Protein AF-A0A3D4X1G6-F1 (afdb_monomer_lite)

Sequence (240 aa):
YRLTTSNSSVLDVAVEAGYGSHEAFTRAFAKAHGVNPSEWRRRARPFFIDAPSGVHFHPPAGLRLPARGKVIGMDVLVKMVDHHIWLVGEMISAAGRLDDASLDRVIEISVEGFDDEPSIRHLLDRMVWQLEMWLAAVDDDPFEVPESARDVALSVLRERHADAGSRFLSLVTRLNEQGRFDETFVSTMCDPPEVFTFGGMVSHVLTFAAHRRALVICAFHAAGFTELGYGDPMHFVARA

Radius of gyration: 25.66 Å; chains: 1; bounding box: 73×33×57 Å

pLDDT: mean 87.86, std 10.53, range [45.72, 98.38]

Foldseek 3Di:
DCLQPHPDDCQVVCVVVPHPGSVVSQVVQCVFPVHGSVVCNVPPDDPDGDDPQCWDDDPDGDIDGDDPDDDDPLLLLLLLLVLLLVLLLVLLVLVVPDDPCLQQQFQPPDPPPDDPRDGNVQLSCVLLVLLVLVVCQVVVHDDDDPDRPDPDDSVNSNVSSVVSSVVSSVVSVVCSVVVQQQDWGWGVVDVVIDIDGNVRSSVVSSVSSLVSSQSSQVSCVVVVHCPCPRSDCPVSSVDD

Structure (mmCIF, N/CA/C/O backbone):
data_AF-A0A3D4X1G6-F1
#
_entry.id   AF-A0A3D4X1G6-F1
#
loop_
_atom_site.group_PDB
_atom_site.id
_atom_site.type_symbol
_atom_site.label_atom_id
_atom_site.label_alt_id
_atom_site.label_comp_id
_atom_site.label_asym_id
_atom_site.label_entity_id
_atom_site.label_seq_id
_atom_site.pdbx_PDB_ins_code
_atom_site.Cartn_x
_atom_site.Cartn_y
_atom_site.Cartn_z
_atom_site.occupancy
_atom_site.B_iso_or_equiv
_atom_site.auth_seq_id
_atom_site.auth_comp_id
_atom_site.auth_asym_id
_atom_site.auth_atom_id
_atom_site.pdbx_PDB_model_num
ATOM 1 N N . TYR A 1 1 ? -28.901 8.050 16.785 1.00 83.69 1 TYR A N 1
ATOM 2 C CA . TYR A 1 1 ? -28.811 8.797 15.513 1.00 83.69 1 TYR A CA 1
ATOM 3 C C . TYR A 1 1 ? -29.778 9.974 15.441 1.00 83.69 1 TYR A C 1
ATOM 5 O O . TYR A 1 1 ? -29.309 11.085 15.609 1.00 83.69 1 TYR A O 1
ATOM 13 N N . ARG A 1 2 ? -31.105 9.788 15.300 1.00 88.19 2 ARG A N 1
ATOM 14 C CA . ARG A 1 2 ? -32.065 10.920 15.219 1.00 88.19 2 ARG A CA 1
ATOM 15 C C . ARG A 1 2 ? -31.932 11.918 16.379 1.00 88.19 2 ARG A C 1
ATOM 17 O O . ARG A 1 2 ? -31.947 13.119 16.148 1.00 88.19 2 ARG A O 1
ATOM 24 N N . LEU A 1 3 ? -31.700 11.433 17.606 1.00 89.38 3 LEU A N 1
ATOM 25 C CA . LEU A 1 3 ? -31.456 12.286 18.780 1.00 89.38 3 LEU A CA 1
ATOM 26 C C . LEU A 1 3 ? -30.238 13.220 18.658 1.00 89.38 3 LEU A C 1
ATOM 28 O O . LEU A 1 3 ? -30.223 14.217 19.366 1.00 89.38 3 LEU A O 1
ATOM 32 N N . THR A 1 4 ? -29.232 12.893 17.840 1.00 86.31 4 THR A N 1
ATOM 33 C CA . THR A 1 4 ? -27.986 13.670 17.668 1.00 86.31 4 THR A CA 1
ATOM 34 C C . THR A 1 4 ? -27.919 14.421 16.345 1.00 86.31 4 THR A C 1
ATOM 36 O O . THR A 1 4 ? -27.160 15.373 16.238 1.00 86.31 4 THR A O 1
ATOM 39 N N . THR A 1 5 ? -28.668 13.991 15.329 1.00 86.75 5 THR A N 1
ATOM 40 C CA . THR A 1 5 ? -28.609 14.567 13.975 1.00 86.75 5 THR A CA 1
ATOM 41 C C . THR A 1 5 ? -29.833 15.399 13.609 1.00 86.75 5 THR A C 1
ATOM 43 O O . THR A 1 5 ? -29.924 15.892 12.490 1.00 86.75 5 THR A O 1
ATOM 46 N N . SER A 1 6 ? -30.792 15.544 14.524 1.00 88.00 6 SER A N 1
ATOM 47 C CA . SER A 1 6 ? -31.992 16.352 14.319 1.00 88.00 6 SER A CA 1
ATOM 48 C C . SER A 1 6 ? -32.339 17.152 15.569 1.00 88.00 6 SER A C 1
ATOM 50 O O . SER A 1 6 ? -31.959 16.790 16.685 1.00 88.00 6 SER A O 1
ATOM 52 N N . ASN A 1 7 ? -33.126 18.208 15.371 1.00 88.88 7 ASN A N 1
ATOM 53 C CA . ASN A 1 7 ? -33.693 19.014 16.451 1.00 88.88 7 ASN A CA 1
ATOM 54 C C . ASN A 1 7 ? -35.051 18.484 16.942 1.00 88.88 7 ASN A C 1
ATOM 56 O O . ASN A 1 7 ? -35.685 19.134 17.770 1.00 88.88 7 ASN A O 1
ATOM 60 N N . SER A 1 8 ? -35.500 17.315 16.463 1.00 92.88 8 SER A N 1
ATOM 61 C CA . SER A 1 8 ? -36.770 16.710 16.876 1.00 92.88 8 SER A CA 1
ATOM 62 C C . SER A 1 8 ? -36.826 16.532 18.391 1.00 92.88 8 SER A C 1
ATOM 64 O O . SER A 1 8 ? -35.810 16.240 19.044 1.00 92.88 8 SER A O 1
ATOM 66 N N . SER A 1 9 ? -38.008 16.697 18.983 1.00 92.81 9 SER A N 1
ATOM 67 C CA . SER A 1 9 ? -38.165 16.457 20.415 1.00 92.81 9 SER A CA 1
ATOM 68 C C . SER A 1 9 ? -37.910 14.976 20.732 1.00 92.81 9 SER A C 1
ATOM 70 O O . SER A 1 9 ? -37.979 14.105 19.863 1.00 92.81 9 SER A O 1
ATOM 72 N N . VAL A 1 10 ? -37.573 14.656 21.985 1.00 91.94 10 VAL A N 1
ATOM 73 C CA . VAL A 1 10 ? -37.394 13.248 22.392 1.00 91.94 10 VAL A CA 1
ATOM 74 C C . VAL A 1 10 ? -38.700 12.462 22.227 1.00 91.94 10 VAL A C 1
ATOM 76 O O . VAL A 1 10 ? -38.657 11.273 21.928 1.00 91.94 10 VAL A O 1
ATOM 79 N N . LEU A 1 11 ? -39.849 13.123 22.396 1.00 93.12 11 LEU A N 1
ATOM 80 C CA . LEU A 1 11 ? -41.164 12.529 22.174 1.00 93.12 11 LEU A CA 1
ATOM 81 C C . LEU A 1 11 ? -41.361 12.140 20.704 1.00 93.12 11 LEU A C 1
ATOM 83 O O . LEU A 1 11 ? -41.710 10.995 20.441 1.00 93.12 11 LEU A O 1
ATOM 87 N N . ASP A 1 12 ? -41.075 13.042 19.764 1.00 93.88 12 ASP A N 1
ATOM 88 C CA . ASP A 1 12 ? -41.247 12.758 18.331 1.00 93.88 12 ASP A CA 1
ATOM 89 C C . ASP A 1 12 ? -40.362 11.587 17.898 1.00 93.88 12 ASP A C 1
ATOM 91 O O . ASP A 1 12 ? -40.814 10.667 17.222 1.00 93.88 12 ASP A O 1
ATOM 95 N N . VAL A 1 13 ? -39.111 11.566 18.370 1.00 93.00 13 VAL A N 1
ATOM 96 C CA . VAL A 1 13 ? -38.181 10.462 18.094 1.00 93.00 13 VAL A CA 1
ATOM 97 C C . VAL A 1 13 ? -38.672 9.141 18.695 1.00 93.00 13 VAL A C 1
ATOM 99 O O . VAL A 1 13 ? -38.490 8.094 18.079 1.00 93.00 13 VAL A O 1
ATOM 102 N N . ALA A 1 14 ? -39.291 9.167 19.878 1.00 93.62 14 ALA A N 1
ATOM 103 C CA . ALA A 1 14 ? -39.870 7.975 20.493 1.00 93.62 14 ALA A CA 1
ATOM 104 C C . ALA A 1 14 ? -41.023 7.407 19.649 1.00 93.62 14 ALA A C 1
ATOM 106 O O . ALA A 1 14 ? -41.068 6.199 19.412 1.00 93.62 14 ALA A O 1
ATOM 107 N N . VAL A 1 15 ? -41.914 8.278 19.167 1.00 92.81 15 VAL A N 1
ATOM 108 C CA . VAL A 1 15 ? -43.057 7.898 18.323 1.00 92.81 15 VAL A CA 1
ATOM 109 C C . VAL A 1 15 ? -42.583 7.353 16.976 1.00 92.81 15 VAL A C 1
ATOM 111 O O . VAL A 1 15 ? -43.006 6.272 16.578 1.00 92.81 15 VAL A O 1
ATOM 114 N N . GLU A 1 16 ? -41.649 8.038 16.308 1.00 90.56 16 GLU A N 1
ATOM 115 C CA . GLU A 1 16 ? -41.038 7.567 15.054 1.00 90.56 16 GLU A CA 1
ATOM 116 C C . GLU A 1 16 ? -40.351 6.200 15.214 1.00 90.56 16 GLU A C 1
ATOM 118 O O . GLU A 1 16 ? -40.350 5.391 14.289 1.00 90.56 16 GLU A O 1
ATOM 123 N N . ALA A 1 17 ? -39.779 5.924 16.390 1.00 88.56 17 ALA A N 1
ATOM 124 C CA . ALA A 1 17 ? -39.148 4.646 16.715 1.00 88.56 17 ALA A CA 1
ATOM 125 C C . ALA A 1 17 ? -40.146 3.542 17.128 1.00 88.56 17 ALA A C 1
ATOM 127 O O . ALA A 1 17 ? -39.716 2.451 17.503 1.00 88.56 17 ALA A O 1
ATOM 128 N N . GLY A 1 18 ? -41.456 3.809 17.083 1.00 92.69 18 GLY A N 1
ATOM 129 C CA . GLY A 1 18 ? -42.512 2.833 17.367 1.00 92.69 18 GLY A CA 1
ATOM 130 C C . GLY A 1 18 ? -42.842 2.639 18.850 1.00 92.69 18 GLY A C 1
ATOM 131 O O . GLY A 1 18 ? -43.497 1.660 19.203 1.00 92.69 18 GLY A O 1
ATOM 132 N N . TYR A 1 19 ? -42.408 3.537 19.740 1.00 92.75 19 TYR A N 1
ATOM 133 C CA . TYR A 1 19 ? -42.757 3.456 21.160 1.00 92.75 19 TYR A CA 1
ATOM 134 C C . TYR A 1 19 ? -44.133 4.070 21.434 1.00 92.75 19 TYR A C 1
ATOM 136 O O . TYR A 1 19 ? -44.415 5.201 21.048 1.00 92.75 19 TYR A O 1
ATOM 144 N N . GLY A 1 20 ? -44.966 3.351 22.193 1.00 88.38 20 GLY A N 1
ATOM 145 C CA . GLY A 1 20 ? -46.310 3.804 22.577 1.00 88.38 20 GLY A CA 1
ATOM 146 C C . GLY A 1 20 ? -46.352 4.904 23.647 1.00 88.38 20 GLY A C 1
ATOM 147 O O . GLY A 1 20 ? -47.419 5.445 23.918 1.00 88.38 20 GLY A O 1
ATOM 148 N N . SER A 1 21 ? -45.224 5.240 24.283 1.00 90.69 21 SER A N 1
ATOM 149 C CA . SER A 1 21 ? -45.139 6.380 25.201 1.00 90.69 21 SER A CA 1
ATOM 150 C C . SER A 1 21 ? -43.711 6.898 25.363 1.00 90.69 21 SER A C 1
ATOM 152 O O . SER A 1 21 ? -42.730 6.162 25.211 1.00 90.69 21 SER A O 1
ATOM 154 N N . HIS A 1 22 ? -43.598 8.173 25.744 1.00 91.44 22 HIS A N 1
ATOM 155 C CA . HIS A 1 22 ? -42.320 8.811 26.061 1.00 91.44 22 HIS A CA 1
ATOM 156 C C . HIS A 1 22 ? -41.585 8.109 27.207 1.00 91.44 22 HIS A C 1
ATOM 158 O O . HIS A 1 22 ? -40.376 7.898 27.146 1.00 91.44 22 HIS A O 1
ATOM 164 N N . GLU A 1 23 ? -42.311 7.720 28.254 1.00 93.00 23 GLU A N 1
ATOM 165 C CA . GLU A 1 23 ? -41.718 7.046 29.405 1.00 93.00 23 GLU A CA 1
ATOM 166 C C . GLU A 1 23 ? -41.180 5.658 29.049 1.00 93.00 23 GLU A C 1
ATOM 168 O O . GLU A 1 23 ? -40.114 5.276 29.530 1.00 93.00 23 GLU A O 1
ATOM 173 N N . ALA A 1 24 ? -41.887 4.905 28.194 1.00 93.00 24 ALA A N 1
ATOM 174 C CA . ALA A 1 24 ? -41.425 3.599 27.734 1.00 93.00 24 ALA A CA 1
ATOM 175 C C . ALA A 1 24 ? -40.112 3.727 26.950 1.00 93.00 24 ALA A C 1
ATOM 177 O O . ALA A 1 24 ? -39.167 2.985 27.224 1.00 93.00 24 ALA A O 1
ATOM 178 N N . PHE A 1 25 ? -40.030 4.711 26.049 1.00 94.69 25 PHE A N 1
ATOM 179 C CA . PHE A 1 25 ? -38.802 5.026 25.322 1.00 94.69 25 PHE A CA 1
ATOM 180 C C . PHE A 1 25 ? -37.672 5.440 26.261 1.00 94.69 25 PHE A C 1
ATOM 182 O O . PHE A 1 25 ? -36.593 4.861 26.206 1.00 94.69 25 PHE A O 1
ATOM 189 N N . THR A 1 26 ? -37.913 6.391 27.165 1.00 94.75 26 THR A N 1
ATOM 190 C CA . THR A 1 26 ? -36.891 6.892 28.093 1.00 94.75 26 THR A CA 1
ATOM 191 C C . THR A 1 26 ? -36.348 5.783 28.996 1.00 94.75 26 THR A C 1
ATOM 193 O O . THR A 1 26 ? -35.133 5.674 29.147 1.00 94.75 26 THR A O 1
ATOM 196 N N . ARG A 1 27 ? -37.208 4.897 29.523 1.00 94.31 27 ARG A N 1
ATOM 197 C CA . ARG A 1 27 ? -36.773 3.733 30.316 1.00 94.31 27 ARG A CA 1
ATOM 198 C C . ARG A 1 27 ? -35.956 2.739 29.492 1.00 94.31 27 ARG A C 1
ATOM 200 O O . ARG A 1 27 ? -34.902 2.302 29.949 1.00 94.31 27 ARG A O 1
ATOM 207 N N . ALA A 1 28 ? -36.420 2.380 28.294 1.00 92.94 28 ALA A N 1
ATOM 208 C CA . ALA A 1 28 ? -35.703 1.454 27.417 1.00 92.94 28 ALA A CA 1
ATOM 209 C C . ALA A 1 28 ? -34.343 2.027 26.981 1.00 92.94 28 ALA A C 1
ATOM 211 O O . ALA A 1 28 ? -33.330 1.332 27.028 1.00 92.94 28 ALA A O 1
ATOM 212 N N . PHE A 1 29 ? -34.309 3.314 26.639 1.00 92.94 29 PHE A N 1
ATOM 213 C CA . PHE A 1 29 ? -33.101 4.030 26.251 1.00 92.94 29 PHE A CA 1
ATOM 214 C C . PHE A 1 29 ? -32.103 4.121 27.407 1.00 92.94 29 PHE A C 1
ATOM 216 O O . PHE A 1 29 ? -30.931 3.809 27.222 1.00 92.94 29 PHE A O 1
ATOM 223 N N . ALA A 1 30 ? -32.557 4.485 28.611 1.00 93.12 30 ALA A N 1
ATOM 224 C CA . ALA A 1 30 ? -31.705 4.539 29.796 1.00 93.12 30 ALA A CA 1
ATOM 225 C C . ALA A 1 30 ? -31.157 3.158 30.173 1.00 93.12 30 ALA A C 1
ATOM 227 O O . ALA A 1 30 ? -29.987 3.043 30.524 1.00 93.12 30 ALA A O 1
ATOM 228 N N . LYS A 1 31 ? -31.959 2.095 30.025 1.00 92.12 31 LYS A N 1
ATOM 229 C CA . LYS A 1 31 ? -31.494 0.714 30.211 1.00 92.12 31 LYS A CA 1
ATOM 230 C C . LYS A 1 31 ? -30.373 0.348 29.233 1.00 92.12 31 LYS A C 1
ATOM 232 O O . LYS A 1 31 ? -29.446 -0.353 29.620 1.00 92.12 31 LYS A O 1
ATOM 237 N N . ALA A 1 32 ? -30.459 0.806 27.986 1.00 89.75 32 ALA A N 1
ATOM 238 C CA . ALA A 1 32 ? -29.498 0.461 26.943 1.00 89.75 32 ALA A CA 1
ATOM 239 C C . ALA A 1 32 ? -28.237 1.350 26.944 1.00 89.75 32 ALA A C 1
ATOM 241 O O . ALA A 1 32 ? -27.147 0.874 26.647 1.00 89.75 32 ALA A O 1
ATOM 242 N N . HIS A 1 33 ? -28.370 2.635 27.283 1.00 88.25 33 HIS A N 1
ATOM 243 C CA . HIS A 1 33 ? -27.296 3.633 27.179 1.00 88.25 33 HIS A CA 1
ATOM 244 C C . HIS A 1 33 ? -26.806 4.183 28.527 1.00 88.25 33 HIS A C 1
ATOM 246 O O . HIS A 1 33 ? -25.905 5.023 28.554 1.00 88.25 33 HIS A O 1
ATOM 252 N N . GLY A 1 34 ? -27.399 3.753 29.642 1.00 90.38 34 GLY A N 1
ATOM 253 C CA . GLY A 1 34 ? -27.033 4.155 31.004 1.00 90.38 34 GLY A CA 1
ATOM 254 C C . GLY A 1 34 ? -27.461 5.570 31.415 1.00 90.38 34 GLY A C 1
ATOM 255 O O . GLY A 1 34 ? -27.279 5.941 32.569 1.00 90.38 34 GLY A O 1
ATOM 256 N N . VAL A 1 35 ? -28.027 6.368 30.503 1.00 92.56 35 VAL A N 1
ATOM 257 C CA . VAL A 1 35 ? -28.490 7.747 30.747 1.00 92.56 35 VAL A CA 1
ATOM 258 C C . VAL A 1 35 ? -29.777 8.040 29.973 1.00 92.56 35 VAL A C 1
ATOM 260 O O . VAL A 1 35 ? -30.072 7.394 28.968 1.00 92.56 35 VAL A O 1
ATOM 263 N N . ASN A 1 36 ? -30.540 9.045 30.406 1.00 93.00 36 ASN A N 1
ATOM 264 C CA . ASN A 1 36 ? -31.774 9.441 29.721 1.00 93.00 36 ASN A CA 1
ATOM 265 C C . ASN A 1 36 ? -31.497 10.097 28.348 1.00 93.00 36 ASN A C 1
ATOM 267 O O . ASN A 1 36 ? -30.471 10.766 28.189 1.00 93.00 36 ASN A O 1
ATOM 271 N N . PRO A 1 37 ? -32.429 10.014 27.374 1.00 92.06 37 PRO A N 1
ATOM 272 C CA . PRO A 1 37 ? -32.226 10.515 26.008 1.00 92.06 37 PRO A CA 1
ATOM 273 C C . PRO A 1 37 ? -31.799 11.988 25.909 1.00 92.06 37 PRO A C 1
ATOM 275 O O . PRO A 1 37 ? -30.945 12.330 25.092 1.00 92.06 37 PRO A O 1
ATOM 278 N N . SER A 1 38 ? -32.364 12.867 26.745 1.00 90.88 38 SER A N 1
ATOM 279 C CA . SER A 1 38 ? -32.037 14.303 26.759 1.00 90.88 38 SER A CA 1
ATOM 280 C C . SER A 1 38 ? -30.621 14.581 27.257 1.00 90.88 38 SER A C 1
ATOM 282 O O . SER A 1 38 ? -29.962 15.501 26.777 1.00 90.88 38 SER A O 1
ATOM 284 N N . GLU A 1 39 ? -30.143 13.799 28.226 1.00 90.62 39 GLU A N 1
ATOM 285 C CA . GLU A 1 39 ? -28.769 13.901 28.713 1.00 90.62 39 GLU A CA 1
ATOM 286 C C . GLU A 1 39 ? -27.791 13.316 27.698 1.00 90.62 39 GLU A C 1
ATOM 288 O O . GLU A 1 39 ? -26.777 13.940 27.388 1.00 90.62 39 GLU A O 1
ATOM 293 N N . TRP A 1 40 ? -28.145 12.168 27.123 1.00 90.81 40 TRP A N 1
ATOM 294 C CA . TRP A 1 40 ? -27.379 11.518 26.070 1.00 90.81 40 TRP A CA 1
ATOM 295 C C . TRP A 1 40 ? -27.198 12.430 24.849 1.00 90.81 40 TRP A C 1
ATOM 297 O O . TRP A 1 40 ? -26.090 12.572 24.343 1.00 90.81 40 TRP A O 1
ATOM 307 N N . ARG A 1 41 ? -28.255 13.143 24.428 1.00 89.88 41 ARG A N 1
ATOM 308 C CA . ARG A 1 41 ? -28.201 14.139 23.341 1.00 89.88 41 ARG A CA 1
ATOM 309 C C . ARG A 1 41 ? -27.138 15.218 23.575 1.00 89.88 41 ARG A C 1
ATOM 311 O O . ARG A 1 41 ? -26.494 15.640 22.623 1.00 89.88 41 ARG A O 1
ATOM 318 N N . ARG A 1 42 ? -26.947 15.665 24.820 1.00 87.38 42 ARG A N 1
ATOM 319 C CA . ARG A 1 42 ? -25.963 16.709 25.169 1.00 87.38 42 ARG A CA 1
ATOM 320 C C . ARG A 1 42 ? -24.522 16.200 25.205 1.00 87.38 42 ARG A C 1
ATOM 322 O O . ARG A 1 42 ? -23.598 17.004 25.179 1.00 87.38 42 ARG A O 1
ATOM 329 N N . ARG A 1 43 ? -24.323 14.886 25.311 1.00 82.25 43 ARG A N 1
ATOM 330 C CA . ARG A 1 43 ? -23.013 14.234 25.415 1.00 82.25 43 ARG A CA 1
ATOM 331 C C . ARG A 1 43 ? -22.965 13.105 24.397 1.00 82.25 43 ARG A C 1
ATOM 333 O O . ARG A 1 43 ? -23.200 11.955 24.757 1.00 82.25 43 ARG A O 1
ATOM 340 N N . ALA A 1 44 ? -22.704 13.445 23.134 1.00 66.25 44 ALA A N 1
ATOM 341 C CA . ALA A 1 44 ? -22.669 12.471 22.050 1.00 66.25 44 ALA A CA 1
ATOM 342 C C . ALA A 1 44 ? -21.734 11.300 22.403 1.00 66.25 44 ALA A C 1
ATOM 344 O O . ALA A 1 44 ? -20.551 11.486 22.683 1.00 66.25 44 ALA A O 1
ATOM 345 N N . ARG A 1 45 ? -22.297 10.090 22.422 1.00 72.19 45 ARG A N 1
ATOM 346 C CA . ARG A 1 45 ? -21.606 8.823 22.691 1.00 72.19 45 ARG A CA 1
ATOM 347 C C . ARG A 1 45 ? -21.828 7.868 21.516 1.00 72.19 45 ARG A C 1
ATOM 349 O O . ARG A 1 45 ? -22.754 8.084 20.727 1.00 72.19 45 ARG A O 1
ATOM 356 N N . PRO A 1 46 ? -21.039 6.786 21.403 1.00 77.62 46 PRO A N 1
ATOM 357 C CA . PRO A 1 46 ? -21.404 5.665 20.546 1.00 77.62 46 PRO A CA 1
ATOM 358 C C . PRO A 1 46 ? -22.838 5.211 20.861 1.00 77.62 46 PRO A C 1
ATOM 360 O O . PRO A 1 46 ? -23.208 5.060 22.024 1.00 77.62 46 PRO A O 1
ATOM 363 N N . PHE A 1 47 ? -23.664 5.046 19.826 1.00 83.06 47 PHE A N 1
ATOM 364 C CA . PHE A 1 47 ? -25.075 4.654 19.962 1.00 83.06 47 PHE A CA 1
ATOM 365 C C . PHE A 1 47 ? -25.323 3.175 19.649 1.00 83.06 47 PHE A C 1
ATOM 367 O O . PHE A 1 47 ? -26.472 2.741 19.628 1.00 83.06 47 PHE A O 1
ATOM 374 N N . PHE A 1 48 ? -24.268 2.407 19.381 1.00 85.75 48 PHE A N 1
ATOM 375 C CA . PHE A 1 48 ? -24.367 0.959 19.246 1.00 85.75 48 PHE A CA 1
ATOM 376 C C . PHE A 1 48 ? -24.531 0.339 20.637 1.00 85.75 48 PHE A C 1
ATOM 378 O O . PHE A 1 48 ? -23.805 0.699 21.561 1.00 85.75 48 PHE A O 1
ATOM 385 N N . ILE A 1 49 ? -25.508 -0.552 20.773 1.00 86.62 49 ILE A N 1
ATOM 386 C CA . ILE A 1 49 ? -25.790 -1.335 21.984 1.00 86.62 49 ILE A CA 1
ATOM 387 C C . ILE A 1 49 ? -25.496 -2.792 21.675 1.00 86.62 49 ILE A C 1
ATOM 389 O O . ILE A 1 49 ? -25.719 -3.187 20.535 1.00 86.62 49 ILE A O 1
ATOM 393 N N . ASP A 1 50 ? -25.042 -3.581 22.645 1.00 84.25 50 ASP A N 1
ATOM 394 C CA . ASP A 1 50 ? -24.743 -4.996 22.412 1.00 84.25 50 ASP A CA 1
ATOM 395 C C . ASP A 1 50 ? -25.944 -5.731 21.803 1.00 84.25 50 ASP A C 1
ATOM 397 O O . ASP A 1 50 ? -27.066 -5.684 22.313 1.00 84.25 50 ASP A O 1
ATOM 401 N N . ALA A 1 51 ? -25.698 -6.405 20.681 1.00 83.88 51 ALA A N 1
ATOM 402 C CA . ALA A 1 51 ? -26.678 -7.208 19.967 1.00 83.88 51 ALA A CA 1
ATOM 403 C C . ALA A 1 51 ? -26.162 -8.652 19.895 1.00 83.88 51 ALA A C 1
ATOM 405 O O . ALA A 1 51 ? -24.998 -8.837 19.541 1.00 83.88 51 ALA A O 1
ATOM 406 N N . PRO A 1 52 ? -26.992 -9.683 20.146 1.00 84.25 52 PRO A N 1
ATOM 407 C CA . PRO A 1 52 ? -26.550 -11.079 20.067 1.00 84.25 52 PRO A CA 1
ATOM 408 C C . PRO A 1 52 ? -25.942 -11.470 18.712 1.00 84.25 52 PRO A C 1
ATOM 410 O O . PRO A 1 52 ? -25.045 -12.301 18.655 1.00 84.25 52 PRO A O 1
ATOM 413 N N . SER A 1 53 ? -26.408 -10.858 17.619 1.00 84.50 53 SER A N 1
ATOM 414 C CA . SER A 1 53 ? -25.852 -11.060 16.276 1.00 84.50 53 SER A CA 1
ATOM 415 C C . SER A 1 53 ? -24.606 -10.217 15.990 1.00 84.50 53 SER A C 1
ATOM 417 O O . SER A 1 53 ? -23.959 -10.429 14.971 1.00 84.50 53 SER A O 1
ATOM 419 N N . GLY A 1 54 ? -24.316 -9.202 16.812 1.00 83.44 54 GLY A N 1
ATOM 420 C CA . GLY A 1 54 ? -23.320 -8.163 16.533 1.00 83.44 54 GLY A CA 1
ATOM 421 C C . GLY A 1 54 ? -23.621 -7.306 15.293 1.00 83.44 54 GLY A C 1
ATOM 422 O O . GLY A 1 54 ? -22.771 -6.527 14.865 1.00 83.44 54 GLY A O 1
ATOM 423 N N . VAL A 1 55 ? -24.806 -7.458 14.688 1.00 85.56 55 VAL A N 1
ATOM 424 C CA . VAL A 1 55 ? -25.243 -6.676 13.528 1.00 85.56 55 VAL A CA 1
ATOM 425 C C . VAL A 1 55 ? -25.959 -5.428 14.020 1.00 85.56 55 VAL A C 1
ATOM 427 O O . VAL A 1 55 ? -26.946 -5.516 14.750 1.00 85.56 55 VAL A O 1
ATOM 430 N N . HIS A 1 56 ? -25.503 -4.264 13.573 1.00 85.81 56 HIS A N 1
ATOM 431 C CA . HIS A 1 56 ? -26.141 -2.991 13.883 1.00 85.81 56 HIS A CA 1
ATOM 432 C C . HIS A 1 56 ? -26.520 -2.249 12.613 1.00 85.81 56 HIS A C 1
ATOM 434 O O . HIS A 1 56 ? -25.766 -2.219 11.643 1.00 85.81 56 HIS A O 1
ATOM 440 N N . PHE A 1 57 ? -27.652 -1.553 12.645 1.00 83.00 57 PHE A N 1
ATOM 441 C CA . PHE A 1 57 ? -27.920 -0.523 11.653 1.00 83.00 57 PHE A CA 1
ATOM 442 C C . PHE A 1 57 ? -26.910 0.619 11.806 1.00 83.00 57 PHE A C 1
ATOM 444 O O . PHE A 1 57 ? -26.738 1.155 12.902 1.00 83.00 57 PHE A O 1
ATOM 451 N N . HIS A 1 58 ? -26.249 0.984 10.709 1.00 82.38 58 HIS A N 1
ATOM 452 C CA . HIS A 1 58 ? -25.339 2.117 10.601 1.00 82.38 58 HIS A CA 1
ATOM 453 C C . HIS A 1 58 ? -25.988 3.191 9.711 1.00 82.38 58 HIS A C 1
ATOM 455 O O . HIS A 1 58 ? -25.816 3.176 8.491 1.00 82.38 58 HIS A O 1
ATOM 461 N N . PRO A 1 59 ? -26.738 4.141 10.294 1.00 78.50 59 PRO A N 1
ATOM 462 C CA . PRO A 1 59 ? -27.414 5.189 9.539 1.00 78.50 59 PRO A CA 1
ATOM 463 C C . PRO A 1 59 ? -26.461 5.963 8.604 1.00 78.50 59 PRO A C 1
ATOM 465 O O . PRO A 1 59 ? -25.276 6.092 8.922 1.00 78.50 59 PRO A O 1
ATOM 468 N N . PRO A 1 60 ? -26.965 6.514 7.484 1.00 78.44 60 PRO A N 1
ATOM 469 C CA . PRO A 1 60 ? -28.382 6.571 7.112 1.00 78.44 60 PRO A CA 1
ATOM 470 C C . PRO A 1 60 ? -28.925 5.312 6.416 1.00 78.44 60 PRO A C 1
ATOM 472 O O . PRO A 1 60 ? -30.139 5.161 6.366 1.00 78.44 60 PRO A O 1
ATOM 475 N N . ALA A 1 61 ? -28.076 4.415 5.905 1.00 77.25 61 ALA A N 1
ATOM 476 C CA . ALA A 1 61 ? -28.529 3.258 5.115 1.00 77.25 61 ALA A CA 1
ATOM 477 C C . ALA A 1 61 ? -27.639 2.004 5.228 1.00 77.25 61 ALA A C 1
ATOM 479 O O . ALA A 1 61 ? -27.867 1.019 4.532 1.00 77.25 61 ALA A O 1
ATOM 480 N N . GLY A 1 62 ? -26.605 2.029 6.068 1.00 83.19 62 GLY A N 1
ATOM 481 C CA . GLY A 1 62 ? -25.635 0.946 6.180 1.00 83.19 62 GLY A CA 1
ATOM 482 C C . GLY A 1 62 ? -25.986 -0.085 7.248 1.00 83.19 62 GLY A C 1
ATOM 483 O O . GLY A 1 62 ? -26.818 0.135 8.130 1.00 83.19 62 GLY A O 1
ATOM 484 N N . LEU A 1 63 ? -25.270 -1.205 7.211 1.00 85.69 63 LEU A N 1
ATOM 485 C CA . LEU A 1 63 ? -25.200 -2.180 8.293 1.00 85.69 63 LEU A CA 1
ATOM 486 C C . LEU A 1 63 ? -23.742 -2.303 8.737 1.00 85.69 63 LEU A C 1
ATOM 488 O O . LEU A 1 63 ? -22.841 -2.429 7.912 1.00 85.69 63 LEU A O 1
ATOM 492 N N . ARG A 1 64 ? -23.513 -2.297 10.046 1.00 83.38 64 ARG A N 1
ATOM 493 C CA . ARG A 1 64 ? -22.254 -2.711 10.657 1.00 83.38 64 ARG A CA 1
ATOM 494 C C . ARG A 1 64 ? -22.387 -4.180 11.033 1.00 83.38 64 ARG A C 1
ATOM 496 O O . ARG A 1 64 ? -23.220 -4.523 11.867 1.00 83.38 64 ARG A O 1
ATOM 503 N N . LEU A 1 65 ? -21.585 -5.028 10.404 1.00 84.88 65 LEU A N 1
ATOM 504 C CA . LEU A 1 65 ? -21.529 -6.459 10.692 1.00 84.88 65 LEU A CA 1
ATOM 505 C C . LEU A 1 65 ? -20.467 -6.744 11.766 1.00 84.88 65 LEU A C 1
ATOM 507 O O . LEU A 1 65 ? -19.508 -5.972 11.885 1.00 84.88 65 LEU A O 1
ATOM 511 N N . PRO A 1 66 ? -20.609 -7.836 12.538 1.00 79.12 66 PRO A N 1
ATOM 512 C CA . PRO A 1 66 ? -19.551 -8.268 13.440 1.00 79.12 66 PRO A CA 1
ATOM 513 C C . PRO A 1 66 ? -18.289 -8.635 12.651 1.00 79.12 66 PRO A C 1
ATOM 515 O O . PRO A 1 66 ? -18.353 -9.054 11.491 1.00 79.12 66 PRO A O 1
ATOM 518 N N . ALA A 1 67 ? -17.130 -8.510 13.298 1.00 71.75 67 ALA A N 1
ATOM 519 C CA . ALA A 1 67 ? -15.885 -9.017 12.738 1.00 71.75 67 ALA A CA 1
ATOM 520 C C . ALA A 1 67 ? -15.972 -10.545 12.577 1.00 71.75 67 ALA A C 1
ATOM 522 O O . ALA A 1 67 ? -16.430 -11.241 13.483 1.00 71.75 67 ALA A O 1
ATOM 523 N N . ARG A 1 68 ? -15.521 -11.073 11.432 1.00 69.44 68 ARG A N 1
ATOM 524 C CA . ARG A 1 68 ? -15.480 -12.528 11.176 1.00 69.44 68 ARG A CA 1
ATOM 525 C C . ARG A 1 68 ? -14.336 -13.235 11.913 1.00 69.44 68 ARG A C 1
ATOM 527 O O . ARG A 1 68 ? -14.378 -14.446 12.076 1.00 69.44 68 ARG A O 1
ATOM 534 N N . GLY A 1 69 ? -13.340 -12.478 12.364 1.00 63.16 69 GLY A N 1
ATOM 535 C CA . GLY A 1 69 ? -12.198 -12.947 13.141 1.00 63.16 69 GLY A CA 1
ATOM 536 C C . GLY A 1 69 ? -11.525 -11.777 13.854 1.00 63.16 69 GLY A C 1
ATOM 537 O O . GLY A 1 69 ? -11.760 -10.614 13.513 1.00 63.16 69 GLY A O 1
ATOM 538 N N . LYS A 1 70 ? -10.704 -12.077 14.863 1.00 60.19 70 LYS A N 1
ATOM 539 C CA . LYS A 1 70 ? -9.850 -11.072 15.497 1.00 60.19 70 LYS A CA 1
ATOM 540 C C . LYS A 1 70 ? -8.695 -10.777 14.544 1.00 60.19 70 LYS A C 1
ATOM 542 O O . LYS A 1 70 ? -7.918 -11.672 14.250 1.00 60.19 70 LYS A O 1
ATOM 547 N N . VAL A 1 71 ? -8.604 -9.533 14.096 1.00 59.38 71 VAL A N 1
ATOM 548 C CA . VAL A 1 71 ? -7.442 -9.008 13.378 1.00 59.38 71 VAL A CA 1
ATOM 549 C C . VAL A 1 71 ? -6.650 -8.212 14.407 1.00 59.38 71 VAL A C 1
ATOM 551 O O . VAL A 1 71 ? -7.190 -7.261 14.983 1.00 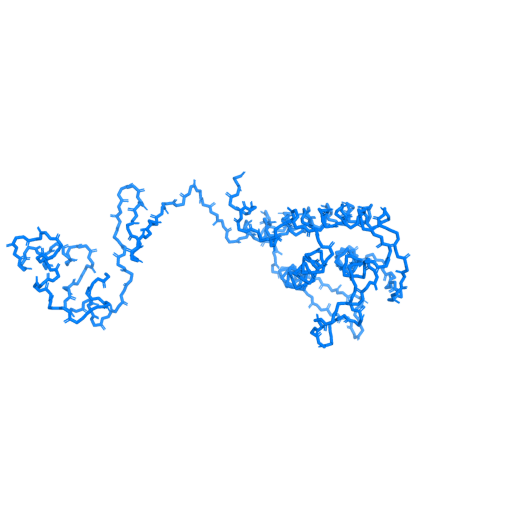59.38 71 VAL A O 1
ATOM 554 N N . ILE A 1 72 ? -5.417 -8.614 14.714 1.00 65.94 72 ILE A N 1
ATOM 555 C CA . ILE A 1 72 ? -4.519 -7.717 15.453 1.00 65.94 72 ILE A CA 1
ATOM 556 C C . ILE A 1 72 ? -4.027 -6.654 14.469 1.00 65.94 72 ILE A C 1
ATOM 558 O O . ILE A 1 72 ? -3.862 -6.944 13.290 1.00 65.94 72 ILE A O 1
ATOM 562 N N . GLY A 1 73 ? -3.828 -5.406 14.912 1.00 63.06 73 GLY A N 1
ATOM 563 C CA . GLY A 1 73 ? -3.474 -4.301 14.000 1.00 63.06 73 GLY A CA 1
ATOM 564 C C . GLY A 1 73 ? -2.270 -4.611 13.099 1.00 63.06 73 GLY A C 1
ATOM 565 O O . GLY A 1 73 ? -2.189 -4.118 11.979 1.00 63.06 73 GLY A O 1
ATOM 566 N N . MET A 1 74 ? -1.393 -5.502 13.559 1.00 72.31 74 MET A N 1
ATOM 567 C CA . MET A 1 74 ? -0.209 -5.947 12.844 1.00 72.31 74 MET A CA 1
ATOM 568 C C . MET A 1 74 ? -0.480 -6.962 11.713 1.00 72.31 74 MET A C 1
ATOM 570 O O . MET A 1 74 ? 0.254 -6.976 10.729 1.00 72.31 74 MET A O 1
ATOM 574 N N . ASP A 1 75 ? -1.593 -7.706 11.749 1.00 81.56 75 ASP A N 1
ATOM 575 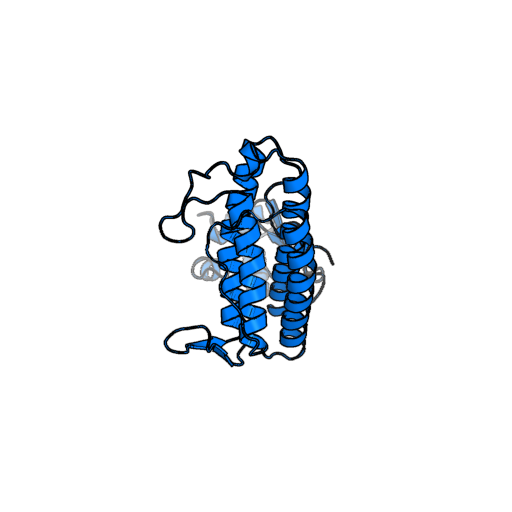C CA . ASP A 1 75 ? -2.021 -8.556 10.624 1.00 81.56 75 ASP A CA 1
ATOM 576 C C . ASP A 1 75 ? -2.387 -7.709 9.397 1.00 81.56 75 ASP A C 1
ATOM 578 O O . ASP A 1 75 ? -2.161 -8.112 8.257 1.00 81.56 75 ASP A O 1
ATOM 582 N N . VAL A 1 76 ? -2.938 -6.507 9.618 1.00 88.50 76 VAL A N 1
ATOM 583 C CA . VAL A 1 76 ? -3.232 -5.564 8.529 1.00 88.50 76 VAL A CA 1
ATOM 584 C C . VAL A 1 76 ? -1.938 -5.077 7.889 1.00 88.50 76 VAL A C 1
ATOM 586 O O . VAL A 1 76 ? -1.878 -4.996 6.667 1.00 88.50 76 VAL A O 1
ATOM 589 N N . LEU A 1 77 ? -0.894 -4.805 8.682 1.00 91.25 77 LEU A N 1
ATOM 590 C CA . LEU A 1 77 ? 0.400 -4.371 8.155 1.00 91.25 77 LEU A CA 1
ATOM 591 C C . LEU A 1 77 ? 1.017 -5.441 7.245 1.00 91.25 77 LEU A C 1
ATOM 593 O O . LEU A 1 77 ? 1.415 -5.126 6.125 1.00 91.25 77 LEU A O 1
ATOM 597 N N . VAL A 1 78 ? 1.023 -6.706 7.684 1.00 94.50 78 VAL A N 1
ATOM 598 C CA . VAL A 1 78 ? 1.501 -7.833 6.864 1.00 94.50 78 VAL A CA 1
ATOM 599 C C . VAL A 1 78 ? 0.696 -7.931 5.566 1.00 94.50 78 VAL A C 1
ATOM 601 O O . VAL A 1 78 ? 1.284 -7.989 4.490 1.00 94.50 78 VAL A O 1
ATOM 604 N N . LYS A 1 79 ? -0.641 -7.852 5.634 1.00 94.44 79 LYS A N 1
ATOM 605 C CA . LYS A 1 79 ? -1.499 -7.872 4.435 1.00 94.44 79 LYS A CA 1
ATOM 606 C C . LYS A 1 79 ? -1.275 -6.675 3.504 1.00 94.44 79 LYS A C 1
ATOM 608 O O . LYS A 1 79 ? -1.430 -6.812 2.294 1.00 94.44 79 LYS A O 1
ATOM 613 N N . MET A 1 80 ? -0.922 -5.503 4.032 1.00 96.06 80 MET A N 1
ATOM 614 C CA . MET A 1 80 ? -0.572 -4.335 3.216 1.00 96.06 80 MET A CA 1
ATOM 615 C C . MET A 1 80 ? 0.763 -4.520 2.489 1.00 96.06 80 MET A C 1
ATOM 617 O O . MET A 1 80 ? 0.880 -4.101 1.337 1.00 96.06 80 MET A O 1
ATOM 621 N N . VAL A 1 81 ? 1.749 -5.152 3.134 1.00 97.38 81 VAL A N 1
ATOM 622 C CA . VAL A 1 81 ? 3.030 -5.511 2.504 1.00 97.38 81 VAL A CA 1
ATOM 623 C C . VAL A 1 81 ? 2.831 -6.585 1.438 1.00 97.38 81 VAL A C 1
ATOM 625 O O . VAL A 1 81 ? 3.319 -6.421 0.323 1.00 97.38 81 VAL A O 1
ATOM 628 N N . ASP A 1 82 ? 2.053 -7.624 1.734 1.00 97.62 82 ASP A N 1
ATOM 629 C CA . ASP A 1 82 ? 1.690 -8.664 0.767 1.00 97.62 82 ASP A CA 1
ATOM 630 C C . ASP A 1 82 ? 0.990 -8.063 -0.463 1.00 97.62 82 ASP A C 1
ATOM 632 O O . ASP A 1 82 ? 1.431 -8.243 -1.597 1.00 97.62 82 ASP A O 1
ATOM 636 N N . HIS A 1 83 ? -0.018 -7.211 -0.242 1.00 97.56 83 HIS A N 1
ATOM 637 C CA . HIS A 1 83 ? -0.672 -6.474 -1.321 1.00 97.56 83 HIS A CA 1
ATOM 638 C C . HIS A 1 83 ? 0.313 -5.629 -2.136 1.00 97.56 83 HIS A C 1
ATOM 640 O O . HIS A 1 83 ? 0.214 -5.586 -3.359 1.00 97.56 83 HIS A O 1
ATOM 646 N N . HIS A 1 84 ? 1.239 -4.924 -1.478 1.00 97.81 84 HIS A N 1
ATOM 647 C CA . HIS A 1 84 ? 2.239 -4.121 -2.174 1.00 97.81 84 HIS A CA 1
ATOM 648 C C . HIS A 1 84 ? 3.082 -4.977 -3.121 1.00 97.81 84 HIS A C 1
ATOM 650 O O . HIS A 1 84 ? 3.246 -4.581 -4.276 1.00 97.81 84 HIS A O 1
ATOM 656 N N . ILE A 1 85 ? 3.583 -6.118 -2.649 1.00 98.38 85 ILE A N 1
ATOM 657 C CA . ILE A 1 85 ? 4.418 -7.029 -3.437 1.00 98.38 85 ILE A CA 1
ATOM 658 C C . ILE A 1 85 ? 3.603 -7.626 -4.581 1.00 98.38 85 ILE A C 1
ATOM 660 O O . ILE A 1 85 ? 4.013 -7.560 -5.737 1.00 98.38 85 ILE A O 1
ATOM 664 N N . TRP A 1 86 ? 2.405 -8.138 -4.295 1.00 98.19 86 TRP A N 1
ATOM 665 C CA . TRP A 1 86 ? 1.516 -8.657 -5.330 1.00 98.19 86 TRP A CA 1
ATOM 666 C C . TRP A 1 86 ? 1.238 -7.607 -6.416 1.00 98.19 86 TRP A C 1
ATOM 668 O O . TRP A 1 86 ? 1.455 -7.867 -7.599 1.00 98.19 86 TRP A O 1
ATOM 678 N N . LEU A 1 87 ? 0.827 -6.399 -6.025 1.00 98.25 87 LEU A N 1
ATOM 679 C CA . LEU A 1 87 ? 0.441 -5.353 -6.967 1.00 98.25 87 LEU A CA 1
ATOM 680 C C . LEU A 1 87 ? 1.625 -4.871 -7.812 1.00 98.25 87 LEU A C 1
ATOM 682 O O . LEU A 1 87 ? 1.451 -4.637 -9.003 1.00 98.25 87 LEU A O 1
ATOM 686 N N . VAL A 1 88 ? 2.829 -4.744 -7.246 1.00 98.31 88 VAL A N 1
ATOM 687 C CA . VAL A 1 88 ? 4.017 -4.390 -8.045 1.00 98.31 88 VAL A CA 1
ATOM 688 C C . VAL A 1 88 ? 4.348 -5.493 -9.050 1.00 98.31 88 VAL A C 1
ATOM 690 O O . VAL A 1 88 ? 4.653 -5.184 -10.201 1.00 98.31 88 VAL A O 1
ATOM 693 N N . GLY A 1 89 ? 4.198 -6.766 -8.676 1.00 98.06 89 GLY A N 1
ATOM 694 C CA . GLY A 1 89 ? 4.312 -7.886 -9.613 1.00 98.06 89 GLY A CA 1
ATOM 695 C C . GLY A 1 89 ? 3.326 -7.782 -10.782 1.00 98.06 89 GLY A C 1
ATOM 696 O O . GLY A 1 89 ? 3.725 -7.904 -11.944 1.00 98.06 89 GLY A O 1
ATOM 697 N N . GLU A 1 90 ? 2.062 -7.470 -10.491 1.00 97.88 90 GLU A N 1
ATOM 698 C CA . GLU A 1 90 ? 1.033 -7.255 -11.515 1.00 97.88 90 GLU A CA 1
ATOM 699 C C . GLU A 1 90 ? 1.345 -6.042 -12.402 1.00 97.88 90 GLU A C 1
ATOM 701 O O . GLU A 1 90 ? 1.173 -6.104 -13.620 1.00 97.88 90 GLU A O 1
ATOM 706 N N . MET A 1 91 ? 1.872 -4.955 -11.831 1.00 98.12 91 MET A N 1
ATOM 707 C CA . MET A 1 91 ? 2.291 -3.779 -12.596 1.00 98.12 91 MET A CA 1
ATOM 708 C C . MET A 1 91 ? 3.468 -4.082 -13.528 1.00 98.12 91 MET A C 1
ATOM 710 O O . MET A 1 91 ? 3.441 -3.666 -14.682 1.00 98.12 91 MET A O 1
ATOM 714 N N . ILE A 1 92 ? 4.474 -4.840 -13.080 1.00 97.50 92 ILE A N 1
ATOM 715 C CA . ILE A 1 92 ? 5.592 -5.279 -13.936 1.00 97.50 92 ILE A CA 1
ATOM 716 C C . ILE A 1 92 ? 5.079 -6.191 -15.062 1.00 97.50 92 ILE A C 1
ATOM 718 O O . ILE A 1 92 ? 5.558 -6.130 -16.195 1.00 97.50 92 ILE A O 1
ATOM 722 N N . SER A 1 93 ? 4.094 -7.045 -14.773 1.00 96.38 93 SER A N 1
ATOM 723 C CA . SER A 1 93 ? 3.433 -7.875 -15.786 1.00 96.38 93 SER A CA 1
ATOM 724 C C . SER A 1 93 ? 2.705 -7.027 -16.834 1.00 96.38 93 SER A C 1
ATOM 726 O O . SER A 1 93 ? 2.933 -7.200 -18.032 1.00 96.38 93 SER A O 1
ATOM 728 N N . ALA A 1 94 ? 1.900 -6.059 -16.387 1.00 96.12 94 ALA A N 1
ATOM 729 C CA . ALA A 1 94 ? 1.175 -5.124 -17.243 1.00 96.12 94 ALA A CA 1
ATOM 730 C C . ALA A 1 94 ? 2.112 -4.258 -18.099 1.00 96.12 94 ALA A C 1
ATOM 732 O O . ALA A 1 94 ? 1.892 -4.121 -19.301 1.00 96.12 94 ALA A O 1
ATOM 733 N N . ALA A 1 95 ? 3.195 -3.744 -17.509 1.00 96.19 95 ALA A N 1
ATOM 734 C CA . ALA A 1 95 ? 4.212 -2.958 -18.203 1.00 96.19 95 ALA A CA 1
ATOM 735 C C . ALA A 1 95 ? 4.821 -3.715 -19.393 1.00 96.19 95 ALA A C 1
ATOM 737 O O . ALA A 1 95 ? 5.098 -3.115 -20.426 1.00 96.19 95 ALA A O 1
ATOM 738 N N . GLY A 1 96 ? 4.947 -5.044 -19.301 1.00 94.69 96 GLY A N 1
ATOM 739 C CA . GLY A 1 96 ? 5.455 -5.884 -20.391 1.00 94.69 96 GLY A CA 1
ATOM 740 C C . GLY A 1 96 ? 4.589 -5.902 -21.657 1.00 94.69 96 GLY A C 1
ATOM 741 O O . GLY A 1 96 ? 4.994 -6.500 -22.650 1.00 94.69 96 GLY A O 1
ATOM 742 N N . ARG A 1 97 ? 3.399 -5.286 -21.629 1.00 94.38 97 ARG A N 1
ATOM 743 C CA . ARG A 1 97 ? 2.481 -5.153 -22.773 1.00 94.38 97 ARG A CA 1
ATOM 744 C C . ARG A 1 97 ? 2.521 -3.764 -23.421 1.00 94.38 97 ARG A C 1
ATOM 746 O O . ARG A 1 97 ? 1.779 -3.542 -24.375 1.00 94.38 97 ARG A O 1
ATOM 753 N N . LEU A 1 98 ? 3.327 -2.842 -22.899 1.00 94.06 98 LEU A N 1
ATOM 754 C CA . LEU A 1 98 ? 3.497 -1.491 -23.432 1.00 94.06 98 LEU A CA 1
ATOM 755 C C . LEU A 1 98 ? 4.753 -1.399 -24.304 1.00 94.06 98 LEU A C 1
ATOM 757 O O . LEU A 1 98 ? 5.658 -2.223 -24.185 1.00 94.06 98 LEU A O 1
ATOM 761 N N . ASP A 1 99 ? 4.797 -0.394 -25.178 1.00 93.25 99 ASP A N 1
ATOM 762 C CA . ASP A 1 99 ? 6.017 -0.039 -25.903 1.00 93.25 99 ASP A CA 1
ATOM 763 C C . ASP A 1 99 ? 6.958 0.816 -25.034 1.00 93.25 99 ASP A C 1
ATOM 765 O O . ASP A 1 99 ? 6.542 1.424 -24.044 1.00 93.25 99 ASP A O 1
ATOM 769 N N . ASP A 1 100 ? 8.238 0.874 -25.411 1.00 93.12 100 ASP A N 1
ATOM 770 C CA . ASP A 1 100 ? 9.246 1.641 -24.666 1.00 93.12 100 ASP A CA 1
ATOM 771 C C . ASP A 1 100 ? 8.879 3.133 -24.584 1.00 93.12 100 ASP A C 1
ATOM 773 O O . ASP A 1 100 ? 9.021 3.754 -23.535 1.00 93.12 100 ASP A O 1
ATOM 777 N N . ALA A 1 101 ? 8.292 3.696 -25.647 1.00 92.62 101 ALA A N 1
ATOM 778 C CA . ALA A 1 101 ? 7.832 5.085 -25.655 1.00 92.62 101 ALA A CA 1
ATOM 779 C C . ALA A 1 101 ? 6.787 5.370 -24.562 1.00 92.62 101 ALA A C 1
ATOM 781 O O . ALA A 1 101 ? 6.817 6.437 -23.951 1.00 92.62 101 ALA A O 1
ATOM 782 N N . SER A 1 102 ? 5.875 4.432 -24.293 1.00 93.56 102 SER A N 1
ATOM 783 C CA . SER A 1 102 ? 4.901 4.555 -23.204 1.00 93.56 102 SER A CA 1
ATOM 784 C C . SER A 1 102 ? 5.528 4.308 -21.834 1.00 93.56 102 SER A C 1
ATOM 786 O O . SER A 1 102 ? 5.157 4.981 -20.873 1.00 93.56 102 SER A O 1
ATOM 788 N N . LEU A 1 103 ? 6.465 3.360 -21.729 1.00 93.75 103 LEU A N 1
ATOM 789 C CA . LEU A 1 103 ? 7.158 3.037 -20.476 1.00 93.75 103 LEU A CA 1
ATOM 790 C C . LEU A 1 103 ? 8.020 4.193 -19.965 1.00 93.75 103 LEU A C 1
ATOM 792 O O . LEU A 1 103 ? 8.078 4.421 -18.753 1.00 93.75 103 LEU A O 1
ATOM 796 N N . ASP A 1 104 ? 8.644 4.915 -20.893 1.00 92.38 104 ASP A N 1
ATOM 797 C CA . ASP A 1 104 ? 9.638 5.953 -20.621 1.00 92.38 104 ASP A CA 1
ATOM 798 C C . ASP A 1 104 ? 9.073 7.372 -20.782 1.00 92.38 104 ASP A C 1
ATOM 800 O O . ASP A 1 104 ? 9.773 8.365 -20.583 1.00 92.38 104 ASP A O 1
ATOM 804 N N . ARG A 1 105 ? 7.772 7.494 -21.074 1.00 92.12 105 ARG A N 1
ATOM 805 C CA . ARG A 1 105 ? 7.076 8.780 -21.052 1.00 92.12 105 ARG A CA 1
ATOM 806 C C . ARG A 1 105 ? 7.088 9.363 -19.639 1.00 92.12 105 ARG A C 1
ATOM 808 O O . ARG A 1 105 ? 6.602 8.738 -18.696 1.00 92.12 105 ARG A O 1
ATOM 815 N N . VAL A 1 106 ? 7.563 10.603 -19.527 1.00 91.44 106 VAL A N 1
ATOM 816 C CA . VAL A 1 106 ? 7.560 11.363 -18.273 1.00 91.44 106 VAL A CA 1
ATOM 817 C C . VAL A 1 106 ? 6.126 11.587 -17.784 1.00 91.44 106 VAL A C 1
ATOM 819 O O . VAL A 1 106 ? 5.244 12.025 -18.530 1.00 91.44 106 VAL A O 1
ATOM 822 N N . ILE A 1 107 ? 5.902 11.286 -16.510 1.00 89.94 107 ILE A N 1
ATOM 823 C CA . ILE A 1 107 ? 4.665 11.516 -15.774 1.00 89.94 107 ILE A CA 1
ATOM 824 C C . ILE A 1 107 ? 4.709 12.952 -15.242 1.00 89.94 107 ILE A C 1
ATOM 826 O O . ILE A 1 107 ? 5.460 13.271 -14.327 1.00 89.94 107 ILE A O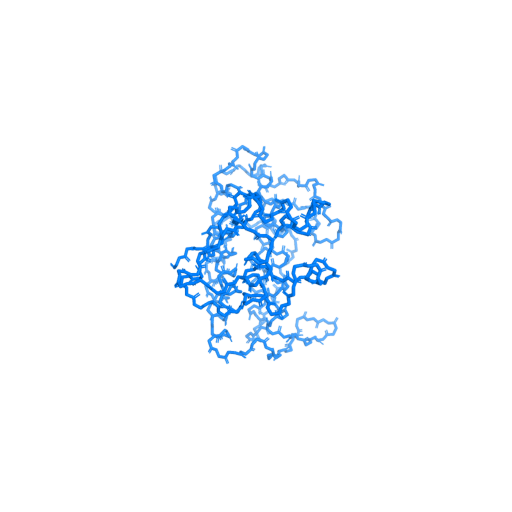 1
ATOM 830 N N . GLU A 1 108 ? 3.881 13.826 -15.819 1.00 79.81 108 GLU A N 1
ATOM 831 C CA . GLU A 1 108 ? 3.868 15.269 -15.511 1.00 79.81 108 GLU A CA 1
ATOM 832 C C . GLU A 1 108 ? 3.420 15.590 -14.075 1.00 79.81 108 GLU A C 1
ATOM 834 O O . GLU A 1 108 ? 3.776 16.630 -13.525 1.00 79.81 108 GLU A O 1
ATOM 839 N N . ILE A 1 109 ? 2.652 14.695 -13.445 1.00 69.44 109 ILE A N 1
ATOM 840 C CA . ILE A 1 109 ? 2.282 14.806 -12.030 1.00 69.44 109 ILE A CA 1
ATOM 841 C C . ILE A 1 109 ? 3.475 14.326 -11.196 1.00 69.44 109 ILE A C 1
ATOM 843 O O . ILE A 1 109 ? 3.491 13.193 -10.719 1.00 69.44 109 ILE A O 1
ATOM 847 N N . SER A 1 110 ? 4.481 15.183 -11.038 1.00 58.00 110 SER A N 1
ATOM 848 C CA . SER A 1 110 ? 5.557 14.973 -10.071 1.00 58.00 110 SER A CA 1
ATOM 849 C C . SER A 1 110 ? 5.244 15.745 -8.792 1.00 58.00 110 SER A C 1
ATOM 851 O O . SER A 1 110 ? 4.919 16.933 -8.826 1.00 58.00 110 SER A O 1
ATOM 853 N N . VAL A 1 111 ? 5.313 15.070 -7.645 1.00 55.88 111 VAL A N 1
ATOM 854 C CA . VAL A 1 111 ? 5.470 15.778 -6.373 1.00 55.88 111 VAL A CA 1
ATOM 855 C C . VAL A 1 111 ? 6.942 16.167 -6.322 1.00 55.88 111 VAL A C 1
ATOM 857 O O . VAL A 1 111 ? 7.788 15.299 -6.109 1.00 55.88 111 VAL A O 1
ATOM 860 N N . GLU A 1 112 ? 7.240 17.443 -6.588 1.00 53.31 112 GLU A N 1
ATOM 861 C CA . GLU A 1 112 ? 8.612 17.969 -6.608 1.00 53.31 112 GLU A CA 1
ATOM 862 C C . GLU A 1 112 ? 9.425 17.455 -5.402 1.00 53.31 112 GLU A C 1
ATOM 864 O O . GLU A 1 112 ? 8.984 17.558 -4.254 1.00 53.31 112 GLU A O 1
ATOM 869 N N . GLY A 1 113 ? 10.612 16.895 -5.670 1.00 61.44 113 GLY A N 1
ATOM 870 C CA . GLY A 1 113 ? 11.581 16.473 -4.651 1.00 61.44 113 GLY A CA 1
ATOM 871 C C . GLY A 1 113 ? 11.586 14.988 -4.258 1.00 61.44 113 GLY A C 1
ATOM 872 O O . GLY A 1 113 ? 12.358 14.631 -3.369 1.00 61.44 113 GLY A O 1
ATOM 873 N N . PHE A 1 114 ? 10.768 14.125 -4.879 1.00 62.44 114 PHE A N 1
ATOM 874 C CA . PHE A 1 114 ? 10.742 12.680 -4.571 1.00 62.44 114 PHE A CA 1
ATOM 875 C C . PHE A 1 114 ? 11.432 11.777 -5.595 1.00 62.44 114 PHE A C 1
ATOM 877 O O . PHE A 1 114 ? 12.217 10.913 -5.207 1.00 62.44 114 PHE A O 1
ATOM 884 N N . ASP A 1 115 ? 11.110 11.948 -6.873 1.00 73.25 115 ASP A N 1
ATOM 885 C CA . ASP A 1 115 ? 11.691 11.208 -7.990 1.00 73.25 115 ASP A CA 1
ATOM 886 C C . ASP A 1 115 ? 11.851 12.207 -9.156 1.00 73.25 115 ASP A C 1
ATOM 888 O O . ASP A 1 115 ? 10.889 12.891 -9.527 1.00 73.25 115 ASP A O 1
ATOM 892 N N . ASP A 1 116 ? 13.065 12.331 -9.696 1.00 72.50 116 ASP A N 1
ATOM 893 C CA . ASP A 1 116 ? 13.354 13.218 -10.828 1.00 72.50 116 ASP A CA 1
ATOM 894 C C . ASP A 1 116 ? 12.853 12.567 -12.129 1.00 72.50 116 ASP A C 1
ATOM 896 O O . ASP A 1 116 ? 13.181 11.415 -12.409 1.00 72.50 116 ASP A O 1
ATOM 900 N N . GLU A 1 117 ? 12.042 13.295 -12.908 1.00 80.44 117 GLU A N 1
ATOM 901 C CA . GLU A 1 117 ? 11.471 12.852 -14.198 1.00 80.44 117 GLU A CA 1
ATOM 902 C C . GLU A 1 117 ? 10.830 11.440 -14.164 1.00 80.44 117 GLU A C 1
ATOM 904 O O . GLU A 1 117 ? 11.252 10.529 -14.880 1.00 80.44 117 GLU A O 1
ATOM 909 N N . PRO A 1 118 ? 9.783 11.217 -13.345 1.00 89.00 118 PRO A N 1
ATOM 910 C CA . PRO A 1 118 ? 9.248 9.878 -13.126 1.00 89.00 118 PRO A CA 1
ATOM 911 C C . PRO A 1 118 ? 8.605 9.295 -14.393 1.00 89.00 118 PRO A C 1
ATOM 913 O O . PRO A 1 118 ? 7.750 9.923 -15.008 1.00 89.00 118 PRO A O 1
ATOM 916 N N . SER A 1 119 ? 8.949 8.054 -14.740 1.00 92.12 119 SER A N 1
ATOM 917 C CA . SER A 1 119 ? 8.295 7.238 -15.778 1.00 92.12 119 SER A CA 1
ATOM 918 C C . SER A 1 119 ? 7.756 5.926 -15.193 1.00 92.12 119 SER A C 1
ATOM 920 O O . SER A 1 119 ? 8.046 5.590 -14.042 1.00 92.12 119 SER A O 1
ATOM 922 N N . ILE A 1 120 ? 6.986 5.143 -15.962 1.00 94.31 120 ILE A N 1
ATOM 923 C CA . ILE A 1 120 ? 6.524 3.820 -15.500 1.00 94.31 120 ILE A CA 1
ATOM 924 C C . ILE A 1 120 ? 7.730 2.934 -15.181 1.00 94.31 120 ILE A C 1
ATOM 926 O O . ILE A 1 120 ? 7.796 2.357 -14.095 1.00 94.31 120 ILE A O 1
ATOM 930 N N . ARG A 1 121 ? 8.698 2.845 -16.103 1.00 93.62 121 ARG A N 1
ATOM 931 C CA . ARG A 1 121 ? 9.896 2.014 -15.921 1.00 93.62 121 ARG A CA 1
ATOM 932 C C . ARG A 1 121 ? 10.693 2.456 -14.699 1.00 93.62 121 ARG A C 1
ATOM 934 O O . ARG A 1 121 ? 11.044 1.619 -13.869 1.00 93.62 121 ARG A O 1
ATOM 941 N N . HIS A 1 122 ? 10.907 3.765 -14.565 1.00 91.06 122 HIS A N 1
ATOM 942 C CA . HIS A 1 122 ? 11.624 4.345 -13.438 1.00 91.06 122 HIS A CA 1
ATOM 943 C C . HIS A 1 122 ? 10.934 4.015 -12.112 1.00 91.06 122 HIS A C 1
ATOM 945 O O . HIS A 1 122 ? 11.552 3.453 -11.215 1.00 91.06 122 HIS A O 1
ATOM 951 N N . LEU A 1 123 ? 9.635 4.294 -11.981 1.00 93.25 123 LEU A N 1
ATOM 952 C CA . LEU A 1 123 ? 8.919 4.089 -10.722 1.00 93.25 123 LEU A CA 1
ATOM 953 C C . LEU A 1 123 ? 8.832 2.611 -10.315 1.00 93.25 123 LEU A C 1
ATOM 955 O O . LEU A 1 123 ? 8.890 2.309 -9.120 1.00 93.25 123 LEU A O 1
ATOM 959 N N . LEU A 1 124 ? 8.719 1.689 -11.278 1.00 95.31 124 LEU A N 1
ATOM 960 C CA . LEU A 1 124 ? 8.787 0.251 -11.007 1.00 95.31 124 LEU A CA 1
ATOM 961 C C . LEU A 1 124 ? 10.166 -0.155 -10.483 1.00 95.31 124 LEU A C 1
ATOM 963 O O . LEU A 1 124 ? 10.239 -0.834 -9.459 1.00 95.31 124 LEU A O 1
ATOM 967 N N . ASP A 1 125 ? 11.243 0.304 -11.125 1.00 92.81 125 ASP A N 1
ATOM 968 C CA . ASP A 1 125 ? 12.605 0.069 -10.639 1.00 92.81 125 ASP A CA 1
ATOM 969 C C . ASP A 1 125 ? 12.812 0.649 -9.236 1.00 92.81 125 ASP A C 1
ATOM 971 O O . ASP A 1 125 ? 13.270 -0.065 -8.348 1.00 92.81 125 ASP A O 1
ATOM 975 N N . ARG A 1 126 ? 12.370 1.887 -8.976 1.00 91.00 126 ARG A N 1
ATOM 976 C CA . ARG A 1 126 ? 12.480 2.525 -7.653 1.00 91.00 126 ARG A CA 1
ATOM 977 C C . ARG A 1 126 ? 11.772 1.743 -6.549 1.00 91.00 126 ARG A C 1
ATOM 979 O O . ARG A 1 126 ? 12.282 1.686 -5.431 1.00 91.00 126 ARG A O 1
ATOM 986 N N . MET A 1 127 ? 10.611 1.144 -6.828 1.00 94.88 127 MET A N 1
ATOM 987 C CA . MET A 1 127 ? 9.905 0.313 -5.845 1.00 94.88 127 MET A CA 1
ATOM 988 C C . MET A 1 127 ? 10.642 -0.998 -5.553 1.00 94.88 127 MET A C 1
ATOM 990 O O . MET A 1 127 ? 10.709 -1.394 -4.394 1.00 94.88 127 MET A O 1
ATOM 994 N N . VAL A 1 128 ? 11.218 -1.649 -6.568 1.00 95.06 128 VAL A N 1
ATOM 995 C CA . VAL A 1 128 ? 12.018 -2.875 -6.383 1.00 95.06 128 VAL A CA 1
ATOM 996 C C . VAL A 1 128 ? 13.317 -2.562 -5.645 1.00 95.06 128 VAL A C 1
ATOM 998 O O . VAL A 1 128 ? 13.619 -3.182 -4.628 1.00 95.06 128 VAL A O 1
ATOM 1001 N N . TRP A 1 129 ? 14.026 -1.534 -6.102 1.00 91.75 129 TRP A N 1
ATOM 1002 C CA . TRP A 1 129 ? 15.256 -1.035 -5.501 1.00 91.75 129 TRP A CA 1
ATOM 1003 C C . TRP A 1 129 ? 15.088 -0.688 -4.020 1.00 91.75 129 TRP A C 1
ATOM 1005 O O . TRP A 1 129 ? 15.948 -1.013 -3.207 1.00 91.75 129 TRP A O 1
ATOM 1015 N N . GLN A 1 130 ? 13.966 -0.066 -3.644 1.00 92.25 130 GLN A N 1
ATOM 1016 C CA . GLN A 1 130 ? 13.692 0.267 -2.247 1.00 92.25 130 GLN A CA 1
ATOM 1017 C C . GLN A 1 130 ? 13.639 -0.987 -1.359 1.00 92.25 130 GLN A C 1
ATOM 1019 O O . GLN A 1 130 ? 14.134 -0.943 -0.234 1.00 92.25 130 GLN A O 1
ATOM 1024 N N . LEU A 1 131 ? 13.064 -2.095 -1.843 1.00 95.38 131 LEU A N 1
ATOM 1025 C CA . LEU A 1 131 ? 13.043 -3.356 -1.095 1.00 95.38 131 LEU A CA 1
ATOM 1026 C C . LEU A 1 131 ? 14.451 -3.936 -0.950 1.00 95.38 131 LEU A C 1
ATOM 1028 O O . LEU A 1 131 ? 14.829 -4.336 0.148 1.00 95.38 131 LEU A O 1
ATOM 1032 N N . GLU A 1 132 ? 15.231 -3.948 -2.031 1.00 94.38 132 GLU A N 1
ATOM 1033 C CA . GLU A 1 132 ? 16.604 -4.465 -2.026 1.00 94.38 132 GLU A CA 1
ATOM 1034 C C . GLU A 1 132 ? 17.510 -3.664 -1.081 1.00 94.38 132 GLU A C 1
ATOM 1036 O O . GLU A 1 132 ? 18.223 -4.255 -0.274 1.00 94.38 132 GLU A O 1
ATOM 1041 N N . MET A 1 133 ? 17.429 -2.329 -1.122 1.00 92.00 133 MET A N 1
ATOM 1042 C CA . MET A 1 133 ? 18.203 -1.432 -0.260 1.00 92.00 133 MET A CA 1
ATOM 1043 C C . MET A 1 133 ? 17.920 -1.696 1.222 1.00 92.00 133 MET A C 1
ATOM 1045 O O . MET A 1 133 ? 18.846 -1.801 2.023 1.00 92.00 133 MET A O 1
ATOM 1049 N N . TRP A 1 134 ? 16.642 -1.803 1.601 1.00 93.75 134 TRP A N 1
ATOM 1050 C CA . TRP A 1 134 ? 16.269 -2.055 2.993 1.00 93.75 134 TRP A CA 1
ATOM 1051 C C . TRP A 1 134 ? 16.625 -3.469 3.447 1.00 93.75 134 TRP A C 1
ATOM 1053 O O . TRP A 1 134 ? 17.034 -3.639 4.591 1.00 93.75 134 TRP A O 1
ATOM 1063 N N . LEU A 1 135 ? 16.508 -4.473 2.574 1.00 94.56 135 LEU A N 1
ATOM 1064 C CA . LEU A 1 135 ? 16.970 -5.829 2.878 1.00 94.56 135 LEU A CA 1
ATOM 1065 C C . LEU A 1 135 ? 18.477 -5.859 3.121 1.00 94.56 135 LEU A C 1
ATOM 1067 O O . LEU A 1 135 ? 18.904 -6.413 4.126 1.00 94.56 135 LEU A O 1
ATOM 1071 N N . ALA A 1 136 ? 19.263 -5.205 2.266 1.00 91.25 136 ALA A N 1
ATOM 1072 C CA . ALA A 1 136 ? 20.704 -5.128 2.454 1.00 91.25 136 ALA A CA 1
ATOM 1073 C C . ALA A 1 136 ? 21.083 -4.389 3.745 1.00 91.25 136 ALA A C 1
ATOM 1075 O O . ALA A 1 136 ? 21.929 -4.863 4.494 1.00 91.25 136 ALA A O 1
ATOM 1076 N N . ALA A 1 137 ? 20.396 -3.286 4.067 1.00 89.94 137 ALA A N 1
ATOM 1077 C CA . ALA A 1 137 ? 20.613 -2.564 5.321 1.00 89.94 137 ALA A CA 1
ATOM 1078 C C . ALA A 1 137 ? 20.277 -3.405 6.570 1.00 89.94 137 ALA A C 1
ATOM 1080 O O . ALA A 1 137 ? 20.898 -3.229 7.614 1.00 89.94 137 ALA A O 1
ATOM 1081 N N . VAL A 1 138 ? 19.291 -4.303 6.482 1.00 91.19 138 VAL A N 1
ATOM 1082 C CA . VAL A 1 138 ? 18.923 -5.219 7.574 1.00 91.19 138 VAL A CA 1
ATOM 1083 C C . VAL A 1 138 ? 19.903 -6.388 7.693 1.00 91.19 138 VAL A C 1
ATOM 1085 O O . VAL A 1 138 ? 20.205 -6.806 8.810 1.00 91.19 138 VAL A O 1
ATOM 1088 N N . ASP A 1 139 ? 20.383 -6.906 6.563 1.00 88.69 139 ASP A N 1
ATOM 1089 C CA . ASP A 1 139 ? 21.300 -8.049 6.501 1.00 88.69 139 ASP A CA 1
ATOM 1090 C C . ASP A 1 139 ? 22.785 -7.635 6.678 1.00 88.69 139 ASP A C 1
ATOM 1092 O O . ASP A 1 139 ? 23.646 -8.506 6.783 1.00 88.69 139 ASP A O 1
ATOM 1096 N N . ASP A 1 140 ? 23.075 -6.327 6.778 1.00 82.50 140 ASP A N 1
ATOM 1097 C CA . ASP A 1 140 ? 24.427 -5.723 6.767 1.00 82.50 140 ASP A CA 1
ATOM 1098 C C . ASP A 1 140 ? 25.237 -6.113 5.512 1.00 82.50 140 ASP A C 1
ATOM 1100 O O . ASP A 1 140 ? 26.464 -6.232 5.525 1.00 82.50 140 ASP A O 1
ATOM 1104 N N . ASP A 1 141 ? 24.523 -6.324 4.404 1.00 83.00 141 ASP A N 1
ATOM 1105 C CA . ASP A 1 141 ? 25.106 -6.647 3.109 1.00 83.00 141 ASP A CA 1
ATOM 1106 C C . ASP A 1 141 ? 25.574 -5.363 2.399 1.00 83.00 141 ASP A C 1
ATOM 1108 O O . ASP A 1 141 ? 24.885 -4.336 2.435 1.00 83.00 141 ASP A O 1
ATOM 1112 N N . PRO A 1 142 ? 26.704 -5.401 1.667 1.00 77.31 142 PRO A N 1
ATOM 1113 C CA . PRO A 1 142 ? 27.087 -4.302 0.796 1.00 77.31 142 PRO A CA 1
ATOM 1114 C C . PRO A 1 142 ? 26.008 -4.078 -0.264 1.00 77.31 142 PRO A C 1
ATOM 1116 O O . PRO A 1 142 ? 25.655 -4.995 -1.007 1.00 77.31 142 PRO A O 1
ATOM 1119 N N . PHE A 1 143 ? 25.529 -2.844 -0.384 1.00 75.19 143 PHE A N 1
ATOM 1120 C CA . PHE A 1 143 ? 24.583 -2.476 -1.426 1.00 75.19 143 PHE A CA 1
ATOM 1121 C C . PHE A 1 143 ? 25.092 -1.272 -2.196 1.00 75.19 143 PHE A C 1
ATOM 1123 O O . PHE A 1 143 ? 25.188 -0.153 -1.693 1.00 75.19 143 PHE A O 1
ATOM 1130 N N . GLU A 1 144 ? 25.429 -1.523 -3.453 1.00 70.56 144 GLU A N 1
ATOM 1131 C CA . GLU A 1 144 ? 25.775 -0.464 -4.380 1.00 70.56 144 GLU A CA 1
ATOM 1132 C C . GLU A 1 144 ? 24.492 0.248 -4.793 1.00 70.56 144 GLU A C 1
ATOM 1134 O O . GLU A 1 144 ? 23.629 -0.348 -5.440 1.00 70.56 144 GLU A O 1
ATOM 1139 N N . VAL A 1 145 ? 24.367 1.528 -4.436 1.00 62.22 145 VAL A N 1
ATOM 1140 C CA . VAL A 1 145 ? 23.317 2.393 -4.976 1.00 62.22 145 VAL A CA 1
ATOM 1141 C C . VAL A 1 145 ? 23.515 2.435 -6.495 1.00 62.22 145 VAL A C 1
ATOM 1143 O O . VAL A 1 145 ? 24.511 2.996 -6.956 1.00 62.22 145 VAL A O 1
ATOM 1146 N N . PRO A 1 146 ? 22.621 1.834 -7.300 1.00 60.62 146 PRO A N 1
ATOM 1147 C CA . PRO A 1 146 ? 22.702 1.957 -8.740 1.00 60.62 146 PRO A CA 1
ATOM 1148 C C . PRO A 1 146 ? 22.564 3.436 -9.091 1.00 60.62 146 PRO A C 1
ATOM 1150 O O . PRO A 1 146 ? 21.711 4.127 -8.529 1.00 60.62 146 PRO A O 1
ATOM 1153 N N . GLU A 1 147 ? 23.384 3.916 -10.023 1.00 57.75 147 GLU A N 1
ATOM 1154 C CA . GLU A 1 147 ? 23.178 5.233 -10.627 1.00 57.75 147 GLU A CA 1
ATOM 1155 C C . GLU A 1 147 ? 21.722 5.343 -11.104 1.00 57.75 147 GLU A C 1
ATOM 1157 O O . GLU A 1 147 ? 21.203 4.432 -11.764 1.00 57.75 147 GLU A O 1
ATOM 1162 N N . SER A 1 148 ? 21.041 6.431 -10.729 1.00 45.72 148 SER A N 1
ATOM 1163 C CA . SER A 1 148 ? 19.701 6.701 -11.244 1.00 45.72 148 SER A CA 1
ATOM 1164 C C . SER A 1 148 ? 19.782 6.849 -12.768 1.00 45.72 148 SER A C 1
ATOM 1166 O O . SER A 1 148 ? 20.755 7.390 -13.286 1.00 45.72 148 SER A O 1
ATOM 1168 N N . ALA A 1 149 ? 18.769 6.339 -13.476 1.00 51.72 149 ALA A N 1
ATOM 1169 C CA . ALA A 1 149 ? 18.673 6.274 -14.945 1.00 51.72 149 ALA A CA 1
ATOM 1170 C C . ALA A 1 149 ? 19.318 5.064 -15.654 1.00 51.72 149 ALA A C 1
ATOM 1172 O O . ALA A 1 149 ? 19.588 5.127 -16.853 1.00 51.72 149 ALA A O 1
ATOM 1173 N N . ARG A 1 150 ? 19.502 3.917 -14.984 1.00 59.59 150 ARG A N 1
ATOM 1174 C CA . ARG A 1 150 ? 19.743 2.667 -15.728 1.00 59.59 150 ARG A CA 1
ATOM 1175 C C . ARG A 1 150 ? 18.498 2.276 -16.533 1.00 59.59 150 ARG A C 1
ATOM 1177 O O . ARG A 1 150 ? 17.417 2.129 -15.964 1.00 59.59 150 ARG A O 1
ATOM 1184 N N . ASP A 1 151 ? 18.670 2.016 -17.828 1.00 66.38 151 ASP A N 1
ATOM 1185 C CA . ASP A 1 151 ? 17.672 1.315 -18.641 1.00 66.38 151 ASP A CA 1
ATOM 1186 C C . ASP A 1 151 ? 17.540 -0.125 -18.134 1.00 66.38 151 ASP A C 1
ATOM 1188 O O . ASP A 1 151 ? 18.304 -1.020 -18.508 1.00 66.38 151 ASP A O 1
ATOM 1192 N N . VAL A 1 152 ? 16.587 -0.363 -17.230 1.00 80.88 152 VAL A N 1
ATOM 1193 C CA . VAL A 1 152 ? 16.333 -1.709 -16.713 1.00 80.88 152 VAL A CA 1
ATOM 1194 C C . VAL A 1 152 ? 15.302 -2.411 -17.591 1.00 80.88 152 VAL A C 1
ATOM 1196 O O . VAL A 1 152 ? 14.179 -1.941 -17.798 1.00 80.88 152 VAL A O 1
ATOM 1199 N N . ALA A 1 153 ? 15.677 -3.578 -18.110 1.00 90.06 153 ALA A N 1
ATOM 1200 C CA . ALA A 1 153 ? 14.748 -4.455 -18.806 1.00 90.06 153 ALA A CA 1
ATOM 1201 C C . ALA A 1 153 ? 13.676 -4.979 -17.833 1.00 90.06 153 ALA A C 1
ATOM 1203 O O . ALA A 1 153 ? 13.988 -5.432 -16.730 1.00 90.06 153 ALA A O 1
ATOM 1204 N N . LEU A 1 154 ? 12.408 -4.994 -18.258 1.00 92.44 154 LEU A N 1
ATOM 1205 C CA . LEU A 1 154 ? 11.293 -5.449 -17.413 1.00 92.44 154 LEU A CA 1
ATOM 1206 C C . LEU A 1 154 ? 11.442 -6.906 -16.938 1.00 92.44 154 LEU A C 1
ATOM 1208 O O . LEU A 1 154 ? 10.956 -7.253 -15.863 1.00 92.44 154 LEU A O 1
ATOM 1212 N N . SER A 1 155 ? 12.124 -7.762 -17.707 1.00 92.38 155 SER A N 1
ATOM 1213 C CA . SER A 1 155 ? 12.443 -9.135 -17.293 1.00 92.38 155 SER A CA 1
ATOM 1214 C C . SER A 1 155 ? 13.365 -9.165 -16.072 1.00 92.38 155 SER A C 1
ATOM 1216 O O . SER A 1 155 ? 13.098 -9.904 -15.130 1.00 92.38 155 SER A O 1
ATOM 1218 N N . VAL A 1 156 ? 14.386 -8.306 -16.053 1.00 92.44 156 VAL A N 1
ATOM 1219 C CA . VAL A 1 156 ? 15.316 -8.164 -14.925 1.00 92.44 156 VAL A CA 1
ATOM 1220 C C . VAL A 1 156 ? 14.590 -7.599 -13.705 1.00 92.44 156 VAL A C 1
ATOM 1222 O O . VAL A 1 156 ? 14.772 -8.101 -12.598 1.00 92.44 156 VAL A O 1
ATOM 1225 N N . LEU A 1 157 ? 13.708 -6.608 -13.893 1.00 93.31 157 LEU A N 1
ATOM 1226 C CA . LEU A 1 157 ? 12.870 -6.096 -12.800 1.00 93.31 157 LEU A CA 1
ATOM 1227 C C . LEU A 1 157 ? 11.975 -7.175 -12.198 1.00 93.31 157 LEU A C 1
ATOM 1229 O O . LEU A 1 157 ? 11.810 -7.217 -10.982 1.00 93.31 157 LEU A O 1
ATOM 1233 N N . ARG A 1 158 ? 11.410 -8.061 -13.025 1.00 96.12 158 ARG A N 1
ATOM 1234 C CA . ARG A 1 158 ? 10.565 -9.159 -12.547 1.00 96.12 158 ARG A CA 1
ATOM 1235 C C . ARG A 1 158 ? 11.340 -10.132 -11.660 1.00 96.12 158 ARG A C 1
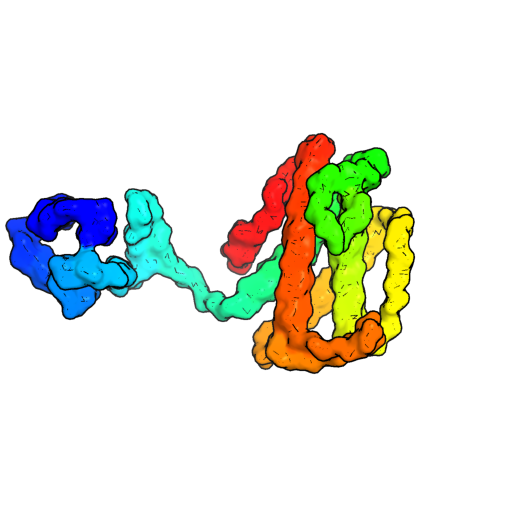ATOM 1237 O O . ARG A 1 158 ? 10.813 -10.539 -10.629 1.00 96.12 158 ARG A O 1
ATOM 1244 N N . GLU A 1 159 ? 12.560 -10.495 -12.049 1.00 95.69 159 GLU A N 1
ATOM 1245 C CA . GLU A 1 159 ? 13.426 -11.394 -11.273 1.00 95.69 159 GLU A CA 1
ATOM 1246 C C . GLU A 1 159 ? 13.829 -10.767 -9.935 1.00 95.69 159 GLU A C 1
ATOM 1248 O O . GLU A 1 159 ? 13.609 -11.368 -8.883 1.00 95.69 159 GLU A O 1
ATOM 1253 N N . ARG A 1 160 ? 14.315 -9.521 -9.969 1.00 95.31 160 ARG A N 1
ATOM 1254 C CA . ARG A 1 160 ? 14.666 -8.741 -8.773 1.00 95.31 160 ARG A CA 1
ATOM 1255 C C . ARG A 1 160 ? 13.486 -8.590 -7.816 1.00 95.31 160 ARG A C 1
ATOM 1257 O O . ARG A 1 160 ? 13.611 -8.840 -6.621 1.00 95.31 160 ARG A O 1
ATOM 1264 N N . HIS A 1 161 ? 12.311 -8.249 -8.346 1.00 97.38 161 HIS A N 1
ATOM 1265 C CA . HIS A 1 161 ? 11.088 -8.124 -7.558 1.00 97.38 161 HIS A CA 1
ATOM 1266 C C . HIS A 1 161 ? 10.674 -9.449 -6.908 1.00 97.38 161 HIS A C 1
ATOM 1268 O O . HIS A 1 161 ? 10.247 -9.453 -5.755 1.00 97.38 161 HIS A O 1
ATOM 1274 N N . ALA A 1 162 ? 10.776 -10.569 -7.630 1.00 97.75 162 ALA A N 1
ATOM 1275 C CA . ALA A 1 162 ? 10.421 -11.875 -7.087 1.00 97.75 162 ALA A CA 1
ATOM 1276 C C . ALA A 1 162 ? 11.315 -12.255 -5.893 1.00 97.75 162 ALA A C 1
ATOM 1278 O O . ALA A 1 162 ? 10.794 -12.695 -4.865 1.00 97.75 162 ALA A O 1
ATOM 1279 N N . ASP A 1 163 ? 12.629 -12.028 -5.994 1.00 96.94 163 ASP A N 1
ATOM 1280 C CA . ASP A 1 163 ? 13.566 -12.262 -4.888 1.00 96.94 163 ASP A CA 1
ATOM 1281 C C . ASP A 1 163 ? 13.306 -11.30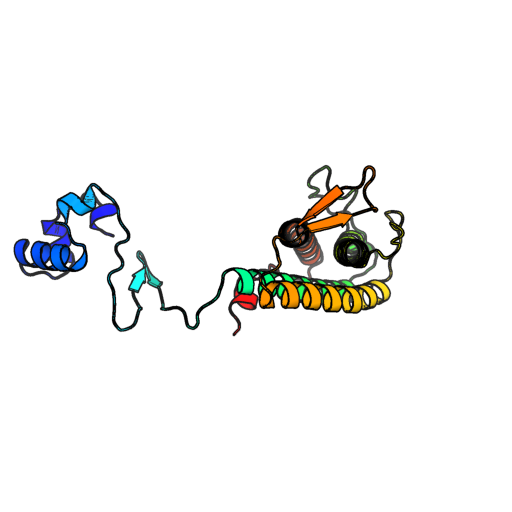6 -3.713 1.00 96.94 163 ASP A C 1
ATOM 1283 O O . ASP A 1 163 ? 12.912 -11.744 -2.625 1.00 96.94 163 ASP A O 1
ATOM 1287 N N . ALA A 1 164 ? 13.433 -9.997 -3.950 1.00 97.00 164 ALA A N 1
ATOM 1288 C CA . ALA A 1 164 ? 13.337 -8.979 -2.908 1.00 97.00 164 ALA A CA 1
ATOM 1289 C C . ALA A 1 164 ? 11.953 -8.959 -2.243 1.00 97.00 164 ALA A C 1
ATOM 1291 O O . ALA A 1 164 ? 11.847 -8.889 -1.019 1.00 97.00 164 ALA A O 1
ATOM 1292 N N . GLY A 1 165 ? 10.879 -9.090 -3.025 1.00 98.00 165 GLY A N 1
ATOM 1293 C CA . GLY A 1 165 ? 9.516 -9.163 -2.505 1.00 98.00 165 GLY A CA 1
ATOM 1294 C C . GLY A 1 165 ? 9.327 -10.353 -1.564 1.00 98.00 165 GLY A C 1
ATOM 1295 O O . GLY A 1 165 ? 8.838 -10.185 -0.446 1.00 98.00 165 GLY A O 1
ATOM 1296 N N . SER A 1 166 ? 9.776 -11.548 -1.964 1.00 98.25 166 SER A N 1
ATOM 1297 C CA . SER A 1 166 ? 9.632 -12.752 -1.134 1.00 98.25 166 SER A CA 1
ATOM 1298 C C . SER A 1 166 ? 10.400 -12.656 0.192 1.00 98.25 166 SER A C 1
ATOM 1300 O O . SER A 1 166 ? 9.857 -12.989 1.254 1.00 98.25 166 SER A O 1
ATOM 1302 N N . ARG A 1 167 ? 11.634 -12.135 0.158 1.00 98.31 167 ARG A N 1
ATOM 1303 C CA . ARG A 1 167 ? 12.470 -11.910 1.346 1.00 98.31 167 ARG A CA 1
ATOM 1304 C C . ARG A 1 167 ? 11.861 -10.859 2.266 1.00 98.31 167 ARG A C 1
ATOM 1306 O O . ARG A 1 167 ? 11.772 -11.088 3.474 1.00 98.31 167 ARG A O 1
ATOM 1313 N N . PHE A 1 168 ? 11.385 -9.746 1.708 1.00 98.31 168 PHE A N 1
ATOM 1314 C CA . PHE A 1 168 ? 10.797 -8.658 2.484 1.00 98.31 168 PHE A CA 1
ATOM 1315 C C . PHE A 1 168 ? 9.497 -9.088 3.172 1.00 98.31 168 PHE A C 1
ATOM 1317 O O . PHE A 1 168 ? 9.351 -8.883 4.377 1.00 98.31 168 PHE A O 1
ATOM 1324 N N . LEU A 1 169 ? 8.586 -9.770 2.465 1.00 98.12 169 LEU A N 1
ATOM 1325 C CA . LEU A 1 169 ? 7.383 -10.329 3.092 1.00 98.12 169 LEU A CA 1
ATOM 1326 C C . LEU A 1 169 ? 7.739 -11.316 4.206 1.00 98.12 169 LEU A C 1
ATOM 1328 O O . LEU A 1 169 ? 7.162 -11.258 5.289 1.00 98.12 169 LEU A O 1
ATOM 1332 N N . SER A 1 170 ? 8.720 -12.190 3.967 1.00 98.00 170 SER A N 1
ATOM 1333 C CA . SER A 1 170 ? 9.173 -13.161 4.969 1.00 98.00 170 SER A CA 1
ATOM 1334 C C . SER A 1 170 ? 9.740 -12.478 6.218 1.00 98.00 170 SER A C 1
ATOM 1336 O O . SER A 1 170 ? 9.482 -12.923 7.336 1.00 98.00 170 SER A O 1
ATOM 1338 N N . LEU A 1 171 ? 10.491 -11.384 6.061 1.00 96.75 171 LEU A N 1
ATOM 1339 C CA . LEU A 1 171 ? 10.979 -10.569 7.174 1.00 96.75 171 LEU A CA 1
ATOM 1340 C C . LEU A 1 171 ? 9.818 -9.954 7.968 1.00 96.75 171 LEU A C 1
ATOM 1342 O O . LEU A 1 171 ? 9.747 -10.140 9.183 1.00 96.75 171 LEU A O 1
ATOM 1346 N N . VAL A 1 172 ? 8.889 -9.275 7.292 1.00 96.75 172 VAL A N 1
ATOM 1347 C CA . VAL A 1 172 ? 7.747 -8.597 7.929 1.00 96.75 172 VAL A CA 1
ATOM 1348 C C . VAL A 1 172 ? 6.837 -9.591 8.657 1.00 96.75 172 VAL A C 1
ATOM 1350 O O . VAL A 1 172 ? 6.423 -9.328 9.786 1.00 96.75 172 VAL A O 1
ATOM 1353 N N . THR A 1 173 ? 6.576 -10.759 8.066 1.00 95.94 173 THR A N 1
ATOM 1354 C CA . THR A 1 173 ? 5.798 -11.831 8.704 1.00 95.94 173 THR A CA 1
ATOM 1355 C C . THR A 1 173 ? 6.474 -12.327 9.980 1.00 95.94 173 THR A C 1
ATOM 1357 O O . THR A 1 173 ? 5.828 -12.367 11.025 1.00 95.94 173 THR A O 1
ATOM 1360 N N . ARG A 1 174 ? 7.786 -12.611 9.954 1.00 95.38 174 ARG A N 1
ATOM 1361 C CA . ARG A 1 174 ? 8.519 -13.031 11.164 1.00 95.38 174 ARG A CA 1
ATOM 1362 C C . ARG A 1 174 ? 8.493 -11.962 12.258 1.00 95.38 174 ARG A C 1
ATOM 1364 O O . ARG A 1 174 ? 8.319 -12.293 13.428 1.00 95.38 174 ARG A O 1
ATOM 1371 N N . LEU A 1 175 ? 8.661 -10.689 11.894 1.00 93.06 175 LEU A N 1
ATOM 1372 C CA . LEU A 1 175 ? 8.603 -9.569 12.841 1.00 93.06 175 LEU A CA 1
ATOM 1373 C C . LEU A 1 175 ? 7.218 -9.438 13.486 1.00 93.06 175 LEU A C 1
ATOM 1375 O O . LEU A 1 175 ? 7.135 -9.177 14.687 1.00 93.06 175 LEU A O 1
ATOM 1379 N N . ASN A 1 176 ? 6.149 -9.661 12.714 1.00 93.50 176 ASN A N 1
ATOM 1380 C CA . ASN A 1 176 ? 4.778 -9.707 13.223 1.00 93.50 176 ASN A CA 1
ATOM 1381 C C . ASN A 1 176 ? 4.578 -10.852 14.214 1.00 93.50 176 ASN A C 1
ATOM 1383 O O . ASN A 1 176 ? 4.163 -10.615 15.346 1.00 93.50 176 ASN A O 1
ATOM 1387 N N . GLU A 1 177 ? 4.921 -12.074 13.810 1.00 91.62 177 GLU A N 1
ATOM 1388 C CA . GLU A 1 177 ? 4.757 -13.278 14.632 1.00 91.62 177 GLU A CA 1
ATOM 1389 C C . GLU A 1 177 ? 5.511 -13.184 15.965 1.00 91.62 177 GLU A C 1
ATOM 1391 O O . GLU A 1 177 ? 5.055 -13.710 16.979 1.00 91.62 177 GLU A O 1
ATOM 1396 N N . GLN A 1 178 ? 6.649 -12.487 15.974 1.00 90.62 178 GLN A N 1
ATOM 1397 C CA . GLN A 1 178 ? 7.497 -12.320 17.154 1.00 90.62 178 GLN A CA 1
ATOM 1398 C C . GLN A 1 178 ? 7.220 -11.021 17.930 1.00 90.62 178 GLN A C 1
ATOM 1400 O O . GLN A 1 178 ? 7.760 -10.849 19.020 1.00 90.62 178 GLN A O 1
ATOM 1405 N N . GLY A 1 179 ? 6.401 -10.106 17.401 1.00 91.25 179 GLY A N 1
ATOM 1406 C CA . GLY A 1 179 ? 6.107 -8.815 18.032 1.00 91.25 179 GLY A CA 1
ATOM 1407 C C . GLY A 1 179 ? 7.303 -7.855 18.107 1.00 91.25 179 GLY A C 1
ATOM 1408 O O . GLY A 1 179 ? 7.411 -7.099 19.068 1.00 91.25 179 GLY A O 1
ATOM 1409 N N . ARG A 1 180 ? 8.205 -7.881 17.115 1.00 90.44 180 ARG A N 1
ATOM 1410 C CA . ARG A 1 180 ? 9.533 -7.224 17.154 1.00 90.44 180 ARG A CA 1
ATOM 1411 C C . ARG A 1 180 ? 9.651 -5.949 16.311 1.00 90.44 180 ARG A C 1
ATOM 1413 O O . ARG A 1 180 ? 10.750 -5.493 16.021 1.00 90.44 180 ARG A O 1
ATOM 1420 N N . PHE A 1 181 ? 8.536 -5.347 15.901 1.00 91.25 181 PHE A N 1
ATOM 1421 C CA . PHE A 1 181 ? 8.572 -4.162 15.031 1.00 91.25 181 PHE A CA 1
ATOM 1422 C C . PHE A 1 181 ? 9.228 -2.922 15.655 1.00 91.25 181 PHE A C 1
ATOM 1424 O O . PHE A 1 181 ? 9.663 -2.046 14.914 1.00 91.25 181 PHE A O 1
ATOM 1431 N N . ASP A 1 182 ? 9.302 -2.833 16.982 1.00 91.56 182 ASP A N 1
ATOM 1432 C CA . ASP A 1 182 ? 9.953 -1.706 17.668 1.00 91.56 182 ASP A CA 1
ATOM 1433 C C . ASP A 1 182 ? 11.476 -1.890 17.810 1.00 91.56 182 ASP A C 1
ATOM 1435 O O . ASP A 1 182 ? 12.177 -0.988 18.258 1.00 91.56 182 ASP A O 1
ATOM 1439 N N . GLU A 1 183 ? 12.012 -3.051 17.420 1.00 91.56 183 GLU A N 1
ATOM 1440 C CA . GLU A 1 183 ? 13.458 -3.263 17.409 1.00 91.56 183 GLU A CA 1
ATOM 1441 C C . GLU A 1 183 ? 14.145 -2.408 16.349 1.00 91.56 183 GLU A C 1
ATOM 1443 O O . GLU A 1 183 ? 13.570 -2.094 15.299 1.00 91.56 183 GLU A O 1
ATOM 1448 N N . THR A 1 184 ? 15.395 -2.053 16.640 1.00 91.31 184 THR A N 1
ATOM 1449 C CA . THR A 1 184 ? 16.207 -1.170 15.814 1.00 91.31 184 THR A CA 1
ATOM 1450 C C . THR A 1 184 ? 17.369 -1.886 15.143 1.00 91.31 184 THR A C 1
ATOM 1452 O O . THR A 1 184 ? 17.899 -2.875 15.648 1.00 91.31 184 THR A O 1
ATOM 1455 N N . PHE A 1 185 ? 17.797 -1.330 14.015 1.00 87.88 185 PHE A N 1
ATOM 1456 C CA . PHE A 1 185 ? 19.041 -1.665 13.334 1.00 87.88 185 PHE A CA 1
ATOM 1457 C C . PHE A 1 185 ? 19.759 -0.374 12.918 1.00 87.88 185 PHE A C 1
ATOM 1459 O O . PHE A 1 185 ? 19.150 0.699 12.848 1.00 87.88 185 PHE A O 1
ATOM 1466 N N . VAL A 1 186 ? 21.071 -0.471 12.699 1.00 85.38 186 VAL A N 1
ATOM 1467 C CA . VAL A 1 186 ? 21.911 0.651 12.265 1.00 85.38 186 VAL A CA 1
ATOM 1468 C C . VAL A 1 186 ? 22.163 0.497 10.775 1.00 85.38 186 VAL A C 1
ATOM 1470 O O . VAL A 1 186 ? 22.707 -0.517 10.355 1.00 85.38 186 VAL A O 1
ATOM 1473 N N . SER A 1 187 ? 21.792 1.500 9.988 1.00 81.81 187 SER A N 1
ATOM 1474 C CA . SER A 1 187 ? 22.115 1.546 8.567 1.00 81.81 187 SER A CA 1
ATOM 1475 C C . SER A 1 187 ? 23.445 2.263 8.371 1.00 81.81 187 SER A C 1
ATOM 1477 O O . SER A 1 187 ? 23.550 3.474 8.577 1.00 81.81 187 SER A O 1
ATOM 1479 N N . THR A 1 188 ? 24.459 1.516 7.945 1.00 80.50 188 THR A N 1
ATOM 1480 C CA . THR A 1 188 ? 25.772 2.041 7.528 1.00 80.50 188 THR A CA 1
ATOM 1481 C C . THR A 1 188 ? 25.748 2.643 6.119 1.00 80.50 188 THR A C 1
ATOM 1483 O O . THR A 1 188 ? 26.735 3.219 5.674 1.00 80.50 188 THR A O 1
ATOM 1486 N N . MET A 1 189 ? 24.607 2.539 5.433 1.00 74.44 189 MET A N 1
ATOM 1487 C CA . MET A 1 189 ? 24.367 3.065 4.087 1.00 74.44 189 MET A CA 1
ATOM 1488 C C . MET A 1 189 ? 24.064 4.569 4.071 1.00 74.44 189 MET A C 1
ATOM 1490 O O . MET A 1 189 ? 24.124 5.204 3.020 1.00 74.44 189 MET A O 1
ATOM 1494 N N . CYS A 1 190 ? 23.697 5.130 5.224 1.00 72.38 190 CYS A N 1
ATOM 1495 C CA . CYS A 1 190 ? 23.535 6.565 5.426 1.00 72.38 190 CYS A CA 1
ATOM 1496 C C . CYS A 1 190 ? 24.882 7.176 5.843 1.00 72.38 190 CYS A C 1
ATOM 1498 O O . CYS A 1 190 ? 25.636 6.548 6.589 1.00 72.38 190 CYS A O 1
ATOM 1500 N N . ASP A 1 191 ? 25.164 8.406 5.405 1.00 76.50 191 ASP A N 1
ATOM 1501 C CA . ASP A 1 191 ? 26.292 9.197 5.908 1.00 76.50 191 ASP A CA 1
ATOM 1502 C C . ASP A 1 191 ? 25.777 10.506 6.541 1.00 76.50 191 ASP A C 1
ATOM 1504 O O . ASP A 1 191 ? 25.321 11.394 5.810 1.00 76.50 191 ASP A O 1
ATOM 1508 N N . PRO A 1 192 ? 25.806 10.644 7.884 1.00 84.62 192 PRO A N 1
ATOM 1509 C CA . PRO A 1 192 ? 26.317 9.675 8.868 1.00 84.62 192 PRO A CA 1
ATOM 1510 C C . PRO A 1 192 ? 25.401 8.442 9.041 1.00 84.62 192 PRO A C 1
ATOM 1512 O O . PRO A 1 192 ? 24.224 8.521 8.689 1.00 84.62 192 PRO A O 1
ATOM 1515 N N . PRO A 1 193 ? 25.886 7.324 9.632 1.00 85.06 193 PRO A N 1
ATOM 1516 C CA . PRO A 1 193 ? 25.047 6.161 9.916 1.00 85.06 193 PRO A CA 1
ATOM 1517 C C . PRO A 1 193 ? 23.829 6.514 10.772 1.00 85.06 193 PRO A C 1
ATOM 1519 O O . PRO A 1 193 ? 23.939 7.247 11.760 1.00 85.06 193 PRO A O 1
ATOM 1522 N N . GLU A 1 194 ? 22.679 5.942 10.426 1.00 87.56 194 GLU A N 1
ATOM 1523 C CA . GLU A 1 194 ? 21.392 6.245 11.057 1.00 87.56 194 GLU A CA 1
ATOM 1524 C C . GLU A 1 194 ? 20.765 5.008 11.712 1.00 87.56 194 GLU A C 1
ATOM 1526 O O . GLU A 1 194 ? 21.005 3.870 11.308 1.00 87.56 194 GLU A O 1
ATOM 1531 N N . VAL A 1 195 ? 19.945 5.231 12.744 1.00 89.25 195 VAL A N 1
ATOM 1532 C CA . VAL A 1 195 ? 19.226 4.173 13.469 1.00 89.25 195 VAL A CA 1
ATOM 1533 C C . VAL A 1 195 ? 17.762 4.178 13.050 1.00 89.25 195 VAL A C 1
ATOM 1535 O O . VAL A 1 195 ? 17.081 5.194 13.181 1.00 89.25 195 VAL A O 1
ATOM 1538 N N . PHE A 1 196 ? 17.255 3.021 12.632 1.00 90.94 196 PHE A N 1
ATOM 1539 C CA . PHE A 1 196 ? 15.863 2.843 12.220 1.00 90.94 196 PHE A CA 1
ATOM 1540 C C . PHE A 1 196 ? 15.190 1.748 13.042 1.00 90.94 196 PHE A C 1
ATOM 1542 O O . PHE A 1 196 ? 15.839 0.776 13.416 1.00 90.94 196 PHE A O 1
ATOM 1549 N N . THR A 1 197 ? 13.885 1.874 13.295 1.00 94.12 197 THR A N 1
ATOM 1550 C CA . THR A 1 197 ? 13.061 0.744 13.755 1.00 94.12 197 THR A CA 1
ATOM 1551 C C . THR A 1 197 ? 12.533 -0.043 12.558 1.00 94.12 197 THR A C 1
ATOM 1553 O O . THR A 1 197 ? 12.270 0.535 11.498 1.00 94.12 197 THR A O 1
ATOM 1556 N N . PHE A 1 198 ? 12.283 -1.344 12.721 1.00 93.25 198 PHE A N 1
ATOM 1557 C CA . PHE A 1 198 ? 11.635 -2.136 11.667 1.00 93.25 198 PHE A CA 1
ATOM 1558 C C . PHE A 1 198 ? 10.242 -1.599 11.304 1.00 93.25 198 PHE A C 1
ATOM 1560 O O . PHE A 1 198 ? 9.876 -1.543 10.132 1.00 93.25 198 PHE A O 1
ATOM 1567 N N . GLY A 1 199 ? 9.460 -1.165 12.293 1.00 93.31 199 GLY A N 1
ATOM 1568 C CA . GLY A 1 199 ? 8.152 -0.549 12.076 1.00 93.31 199 GLY A CA 1
ATOM 1569 C C . GLY A 1 199 ? 8.250 0.762 11.294 1.00 93.31 199 GLY A C 1
ATOM 1570 O O . GLY A 1 199 ? 7.441 1.000 10.393 1.00 93.31 199 GLY A O 1
ATOM 1571 N N . GLY A 1 200 ? 9.267 1.580 11.581 1.00 93.69 200 GLY A N 1
ATOM 1572 C CA . GLY A 1 200 ? 9.574 2.798 10.832 1.00 93.69 200 GLY A CA 1
ATOM 1573 C C . GLY A 1 200 ? 9.942 2.500 9.379 1.00 93.69 200 GLY A C 1
ATOM 1574 O O . GLY A 1 200 ? 9.362 3.095 8.472 1.00 93.69 200 GLY A O 1
ATOM 1575 N N . MET A 1 201 ? 10.818 1.516 9.154 1.00 95.38 201 MET A N 1
ATOM 1576 C CA . MET A 1 201 ? 11.200 1.035 7.823 1.00 95.38 201 MET A CA 1
ATOM 1577 C C . MET A 1 201 ? 9.981 0.582 7.006 1.00 95.38 201 MET A C 1
ATOM 1579 O O . MET A 1 201 ? 9.763 1.062 5.896 1.00 95.38 201 MET A O 1
ATOM 1583 N N . VAL A 1 202 ? 9.144 -0.310 7.547 1.00 96.38 202 VAL A N 1
ATOM 1584 C CA . VAL A 1 202 ? 7.968 -0.819 6.817 1.00 96.38 202 VAL A CA 1
ATOM 1585 C C . VAL A 1 202 ? 6.967 0.302 6.526 1.00 96.38 202 VAL A C 1
ATOM 1587 O O . VAL A 1 202 ? 6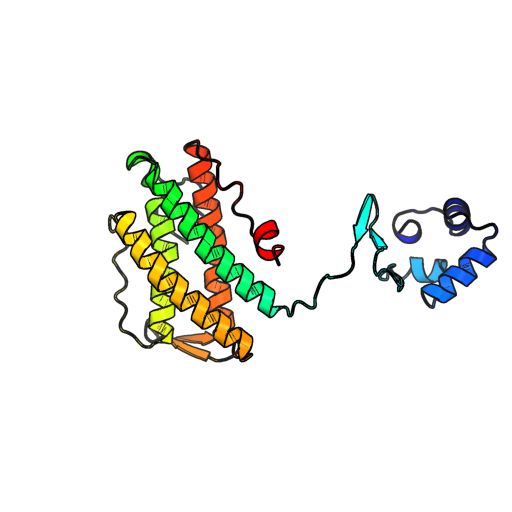.421 0.372 5.423 1.00 96.38 202 VAL A O 1
ATOM 1590 N N . SER A 1 203 ? 6.761 1.217 7.478 1.00 95.50 203 SER A N 1
ATOM 1591 C CA . SER A 1 203 ? 5.893 2.387 7.286 1.00 95.50 203 SER A CA 1
ATOM 1592 C C . SER A 1 203 ? 6.412 3.302 6.176 1.00 95.50 203 SER A C 1
ATOM 1594 O O . SER A 1 203 ? 5.634 3.749 5.331 1.00 95.50 203 SER A O 1
ATOM 1596 N N . HIS A 1 204 ? 7.724 3.543 6.141 1.00 95.00 204 HIS A N 1
ATOM 1597 C CA . HIS A 1 204 ? 8.398 4.299 5.090 1.00 95.00 204 HIS A CA 1
ATOM 1598 C C . HIS A 1 204 ? 8.180 3.646 3.716 1.00 95.00 204 HIS A C 1
ATOM 1600 O O . HIS A 1 204 ? 7.685 4.304 2.799 1.00 95.00 204 HIS A O 1
ATOM 1606 N N . VAL A 1 205 ? 8.479 2.347 3.587 1.00 96.00 205 VAL A N 1
ATOM 1607 C CA . VAL A 1 205 ? 8.321 1.592 2.329 1.00 96.00 205 VAL A CA 1
ATOM 1608 C C . VAL A 1 205 ? 6.886 1.683 1.819 1.00 96.00 205 VAL A C 1
ATOM 1610 O O . VAL A 1 205 ? 6.650 2.109 0.690 1.00 96.00 205 VAL A O 1
ATOM 1613 N N . LEU A 1 206 ? 5.900 1.358 2.660 1.00 96.62 206 LEU A N 1
ATOM 1614 C CA . LEU A 1 206 ? 4.495 1.374 2.253 1.00 96.62 206 LEU A CA 1
ATOM 1615 C C . LEU A 1 206 ? 4.009 2.767 1.843 1.00 96.62 206 LEU A C 1
ATOM 1617 O O . LEU A 1 206 ? 3.232 2.871 0.891 1.00 96.62 206 LEU A O 1
ATOM 1621 N N . THR A 1 207 ? 4.470 3.816 2.528 1.00 94.75 207 THR A N 1
ATOM 1622 C CA . THR A 1 207 ? 4.076 5.205 2.252 1.00 94.75 207 THR A CA 1
ATOM 1623 C C . THR A 1 207 ? 4.567 5.651 0.880 1.00 94.75 207 THR A C 1
ATOM 1625 O O . THR A 1 207 ? 3.765 6.068 0.041 1.00 94.75 207 THR A O 1
ATOM 1628 N N . PHE A 1 208 ? 5.867 5.514 0.610 1.00 91.81 208 PHE A N 1
ATOM 1629 C CA . PHE A 1 208 ? 6.431 5.947 -0.669 1.00 91.81 208 PHE A CA 1
ATOM 1630 C C . PHE A 1 208 ? 5.992 5.054 -1.821 1.00 91.81 208 PHE A C 1
ATOM 1632 O O . PHE A 1 208 ? 5.634 5.551 -2.890 1.00 91.81 208 PHE A O 1
ATOM 1639 N N . ALA A 1 209 ? 5.917 3.743 -1.602 1.00 94.00 209 ALA A N 1
ATOM 1640 C CA . ALA A 1 209 ? 5.425 2.841 -2.625 1.00 94.00 209 ALA A CA 1
ATOM 1641 C C . ALA A 1 209 ? 3.942 3.097 -2.954 1.00 94.00 209 ALA A C 1
ATOM 1643 O O . ALA A 1 209 ? 3.558 2.964 -4.111 1.00 94.00 209 ALA A O 1
ATOM 1644 N N . ALA A 1 210 ? 3.096 3.508 -2.000 1.00 94.75 210 ALA A N 1
ATOM 1645 C CA . ALA A 1 210 ? 1.704 3.864 -2.301 1.00 94.75 210 ALA A CA 1
ATOM 1646 C C . ALA A 1 210 ? 1.601 5.038 -3.282 1.00 94.75 210 ALA A C 1
ATOM 1648 O O . ALA A 1 210 ? 0.815 4.970 -4.229 1.00 94.75 210 ALA A O 1
ATOM 1649 N N . HIS A 1 211 ? 2.428 6.068 -3.095 1.00 91.94 211 HIS A N 1
ATOM 1650 C CA . HIS A 1 211 ? 2.500 7.197 -4.016 1.00 91.94 211 HIS A CA 1
ATOM 1651 C C . HIS A 1 211 ? 2.924 6.753 -5.424 1.00 91.94 211 HIS A C 1
ATOM 1653 O O . HIS A 1 211 ? 2.213 7.009 -6.397 1.00 91.94 211 HIS A O 1
ATOM 1659 N N . ARG A 1 212 ? 4.027 6.001 -5.528 1.00 93.88 212 ARG A N 1
ATOM 1660 C CA . ARG A 1 212 ? 4.548 5.513 -6.816 1.00 93.88 212 ARG A CA 1
ATOM 1661 C C . ARG A 1 212 ? 3.560 4.598 -7.540 1.00 93.88 212 ARG A C 1
ATOM 1663 O O . ARG A 1 212 ? 3.336 4.767 -8.734 1.00 93.88 212 ARG A O 1
ATOM 1670 N N . ARG A 1 213 ? 2.901 3.680 -6.821 1.00 96.00 213 ARG A N 1
ATOM 1671 C CA . ARG A 1 213 ? 1.853 2.809 -7.384 1.00 96.00 213 ARG A CA 1
ATOM 1672 C C . ARG A 1 213 ? 0.691 3.616 -7.961 1.00 96.00 213 ARG A C 1
ATOM 1674 O O . ARG A 1 213 ? 0.224 3.296 -9.049 1.00 96.00 213 ARG A O 1
ATOM 1681 N N . ALA A 1 214 ? 0.241 4.663 -7.269 1.00 94.69 214 ALA A N 1
ATOM 1682 C CA . ALA A 1 214 ? -0.835 5.516 -7.769 1.00 94.69 214 ALA A CA 1
ATOM 1683 C C . ALA A 1 214 ? -0.438 6.235 -9.071 1.00 94.69 214 ALA A C 1
ATOM 1685 O O . ALA A 1 214 ? -1.225 6.253 -10.017 1.00 94.69 214 ALA A O 1
ATOM 1686 N N . LEU A 1 215 ? 0.790 6.760 -9.153 1.00 94.12 215 LEU A N 1
ATOM 1687 C CA . LEU A 1 215 ? 1.310 7.378 -10.378 1.00 94.12 215 LEU A CA 1
ATOM 1688 C C . LEU A 1 215 ? 1.387 6.380 -11.541 1.00 94.12 215 LEU A C 1
ATOM 1690 O O . LEU A 1 215 ? 0.917 6.687 -12.636 1.00 94.12 215 LEU A O 1
ATOM 1694 N N . VAL A 1 216 ? 1.901 5.171 -11.295 1.00 95.62 216 VAL A N 1
ATOM 1695 C CA . VAL A 1 216 ? 1.970 4.102 -12.306 1.00 95.62 216 VAL A CA 1
ATOM 1696 C C . VAL A 1 216 ? 0.575 3.720 -12.810 1.00 95.62 216 VAL A C 1
ATOM 1698 O O . VAL A 1 216 ? 0.388 3.578 -14.015 1.00 95.62 216 VAL A O 1
ATOM 1701 N N . ILE A 1 217 ? -0.431 3.615 -11.934 1.00 96.38 217 ILE A N 1
ATOM 1702 C CA . ILE A 1 217 ? -1.818 3.341 -12.357 1.00 96.38 217 ILE A CA 1
ATOM 1703 C C . ILE A 1 217 ? -2.379 4.461 -13.223 1.00 96.38 217 ILE A C 1
ATOM 1705 O O . ILE A 1 217 ? -2.970 4.185 -14.266 1.00 96.38 217 ILE A O 1
ATOM 1709 N N . CYS A 1 218 ? -2.181 5.720 -12.832 1.00 94.25 218 CYS A N 1
ATOM 1710 C CA . CYS A 1 218 ? -2.609 6.853 -13.646 1.00 94.25 218 CYS A CA 1
ATOM 1711 C C . CYS A 1 218 ? -1.936 6.837 -15.028 1.00 94.25 218 CYS A C 1
ATOM 1713 O O . CYS A 1 218 ? -2.605 7.071 -16.036 1.00 94.25 218 CYS A O 1
ATOM 1715 N N . ALA A 1 219 ? -0.644 6.506 -15.090 1.00 94.62 219 ALA A N 1
ATOM 1716 C CA . ALA A 1 219 ? 0.095 6.382 -16.341 1.00 94.62 219 ALA A CA 1
ATOM 1717 C C . ALA A 1 219 ? -0.412 5.210 -17.203 1.00 94.62 219 ALA A C 1
ATOM 1719 O O . ALA A 1 219 ? -0.636 5.386 -18.401 1.00 94.62 219 ALA A O 1
ATOM 1720 N N . PHE A 1 220 ? -0.700 4.050 -16.604 1.00 96.06 220 PHE A N 1
ATOM 1721 C CA . PHE A 1 220 ? -1.344 2.929 -17.297 1.00 96.06 220 PHE A CA 1
ATOM 1722 C C . PHE A 1 220 ? -2.710 3.306 -17.863 1.00 96.06 220 PHE A C 1
ATOM 1724 O O . PHE A 1 220 ? -2.983 3.032 -19.031 1.00 96.06 220 PHE A O 1
ATOM 1731 N N . HIS A 1 221 ? -3.541 4.004 -17.089 1.00 94.69 221 HIS A N 1
ATOM 1732 C CA . HIS A 1 221 ? -4.836 4.484 -17.561 1.00 94.69 221 HIS A CA 1
ATOM 1733 C C . HIS A 1 221 ? -4.687 5.449 -18.745 1.00 94.69 221 HIS A C 1
ATOM 1735 O O . HIS A 1 221 ? -5.431 5.336 -19.718 1.00 94.69 221 HIS A O 1
ATOM 1741 N N . ALA A 1 222 ? -3.706 6.357 -18.701 1.00 92.12 222 ALA A N 1
ATOM 1742 C CA . ALA A 1 222 ? -3.403 7.260 -19.812 1.00 92.12 222 ALA A CA 1
ATOM 1743 C C . ALA A 1 222 ? -2.920 6.513 -21.071 1.00 92.12 222 ALA A C 1
ATOM 1745 O O . ALA A 1 222 ? -3.194 6.957 -22.185 1.00 92.12 222 ALA A O 1
ATOM 1746 N N . ALA A 1 223 ? -2.263 5.362 -20.901 1.00 91.69 223 ALA A N 1
ATOM 1747 C CA . ALA A 1 223 ? -1.883 4.443 -21.975 1.00 91.69 223 ALA A CA 1
ATOM 1748 C C . ALA A 1 223 ? -3.017 3.481 -22.407 1.00 91.69 223 ALA A C 1
ATOM 1750 O O . ALA A 1 223 ? -2.806 2.616 -23.254 1.00 91.69 223 ALA A O 1
ATOM 1751 N N . GLY A 1 224 ? -4.227 3.613 -21.847 1.00 91.62 224 GLY A N 1
ATOM 1752 C CA . GLY A 1 224 ? -5.390 2.781 -22.182 1.00 91.62 224 GLY A CA 1
ATOM 1753 C C . GLY A 1 224 ? -5.446 1.424 -21.470 1.00 91.62 224 GLY A C 1
ATOM 1754 O O . GLY A 1 224 ? -6.277 0.586 -21.818 1.00 91.62 224 GLY A O 1
ATOM 1755 N N . PHE A 1 225 ? -4.596 1.195 -20.469 1.00 92.31 225 PHE A N 1
ATOM 1756 C CA . PHE A 1 225 ? -4.533 -0.042 -19.698 1.00 92.31 225 PHE A CA 1
ATOM 1757 C C . PHE A 1 225 ? -5.216 0.120 -18.333 1.00 92.31 225 PHE A C 1
ATOM 1759 O O . PHE A 1 225 ? -4.697 0.802 -17.456 1.00 92.31 225 PHE A O 1
ATOM 1766 N N . THR A 1 226 ? -6.374 -0.517 -18.123 1.00 93.38 226 THR A N 1
ATOM 1767 C CA . THR A 1 226 ? -7.205 -0.321 -16.911 1.00 93.38 226 THR A CA 1
ATOM 1768 C C . THR A 1 226 ? -7.463 -1.599 -16.104 1.00 93.38 226 THR A C 1
ATOM 1770 O O . THR A 1 226 ? -8.291 -1.601 -15.195 1.00 93.38 226 THR A O 1
ATOM 1773 N N . GLU A 1 227 ? -6.797 -2.710 -16.433 1.00 91.38 227 GLU A N 1
ATOM 1774 C CA . GLU A 1 227 ? -7.075 -4.034 -15.843 1.00 91.38 227 GLU A CA 1
ATOM 1775 C C . GLU A 1 227 ? -6.794 -4.094 -14.326 1.00 91.38 227 GLU A C 1
ATOM 1777 O O . GLU A 1 227 ? -7.425 -4.872 -13.614 1.00 91.38 227 GLU A O 1
ATOM 1782 N N . LEU A 1 228 ? -5.903 -3.235 -13.815 1.00 92.69 228 LEU A N 1
ATOM 1783 C CA . LEU A 1 228 ? -5.530 -3.173 -12.394 1.00 92.69 228 LEU A CA 1
ATOM 1784 C C . LEU A 1 228 ? -6.483 -2.316 -11.536 1.00 92.69 228 LEU A C 1
ATOM 1786 O O . LEU A 1 228 ? -6.304 -2.215 -10.318 1.00 92.69 228 LEU A O 1
ATOM 1790 N N . GLY A 1 229 ? -7.497 -1.691 -12.147 1.00 93.00 229 GLY A N 1
ATOM 1791 C CA . GLY A 1 229 ? -8.392 -0.760 -11.462 1.00 93.00 229 GLY A CA 1
ATOM 1792 C C . GLY A 1 229 ? -7.616 0.368 -10.775 1.00 93.00 229 GLY A C 1
ATOM 1793 O O . GLY A 1 229 ? -6.751 0.989 -11.377 1.00 93.00 229 GLY A O 1
ATOM 1794 N N . TYR A 1 230 ? -7.910 0.624 -9.498 1.00 92.75 230 TYR A N 1
ATOM 1795 C CA . TYR A 1 230 ? -7.220 1.655 -8.708 1.00 92.75 230 TYR A CA 1
ATOM 1796 C C . TYR A 1 230 ? -6.040 1.129 -7.879 1.00 92.75 230 TYR A C 1
ATOM 1798 O O . TYR A 1 230 ? -5.435 1.905 -7.144 1.00 92.75 230 TYR A O 1
ATOM 1806 N N . GLY A 1 231 ? -5.727 -0.175 -7.947 1.00 92.50 231 GLY A N 1
ATOM 1807 C CA . GLY A 1 231 ? -4.681 -0.781 -7.109 1.00 92.50 231 GLY A CA 1
ATOM 1808 C C . GLY A 1 231 ? -4.939 -0.630 -5.606 1.00 92.50 231 GLY A C 1
ATOM 1809 O O . GLY A 1 231 ? -4.000 -0.513 -4.818 1.00 92.50 231 GLY A O 1
ATOM 1810 N N . ASP A 1 232 ? -6.214 -0.561 -5.217 1.00 92.25 232 ASP A N 1
ATOM 1811 C CA . ASP A 1 232 ? -6.647 -0.367 -3.836 1.00 92.25 232 ASP A CA 1
ATOM 1812 C C . ASP A 1 232 ? -6.578 -1.694 -3.049 1.00 92.25 232 ASP A C 1
ATOM 1814 O O . ASP A 1 232 ? -7.204 -2.683 -3.459 1.00 92.25 232 ASP A O 1
ATOM 1818 N N . PRO A 1 233 ? -5.890 -1.732 -1.888 1.00 93.81 233 PRO A N 1
ATOM 1819 C CA . PRO A 1 233 ? -5.824 -2.917 -1.039 1.00 93.81 233 PRO A CA 1
ATOM 1820 C C . PRO A 1 233 ? -7.163 -3.342 -0.423 1.00 93.81 233 PRO A C 1
ATOM 1822 O O . PRO A 1 233 ? -7.226 -4.442 0.126 1.00 93.81 233 PRO A O 1
ATOM 1825 N N . MET A 1 234 ? -8.224 -2.525 -0.468 1.00 90.88 234 MET A N 1
ATOM 1826 C CA . MET A 1 234 ? -9.491 -2.760 0.240 1.00 90.88 234 MET A CA 1
ATOM 1827 C C . MET A 1 234 ? -10.019 -4.190 0.062 1.00 90.88 234 MET A C 1
ATOM 1829 O O . MET A 1 234 ? -10.338 -4.867 1.041 1.00 90.88 234 MET A O 1
ATOM 1833 N N . HIS A 1 235 ? -10.092 -4.677 -1.177 1.00 87.12 235 HIS A N 1
ATOM 1834 C CA . HIS A 1 235 ? -10.569 -6.033 -1.449 1.00 87.12 235 HIS A CA 1
ATOM 1835 C C . HIS A 1 235 ? -9.514 -7.105 -1.187 1.00 87.12 235 HIS A C 1
ATOM 1837 O O . HIS A 1 235 ? -9.882 -8.231 -0.864 1.00 87.12 235 HIS A O 1
ATOM 1843 N N . PHE A 1 236 ? -8.229 -6.776 -1.318 1.00 89.88 236 PHE A N 1
ATOM 1844 C CA . PHE A 1 236 ? -7.132 -7.706 -1.068 1.00 89.88 236 PHE A CA 1
ATOM 1845 C C . PHE A 1 236 ? -7.044 -8.053 0.421 1.00 89.88 236 PHE A C 1
ATOM 1847 O O . PHE A 1 236 ? -7.121 -9.218 0.795 1.00 89.88 236 PHE A O 1
ATOM 1854 N N . VAL A 1 237 ? -7.003 -7.037 1.286 1.00 87.62 237 VAL A N 1
ATOM 1855 C CA . VAL A 1 237 ? -6.914 -7.199 2.746 1.00 87.62 237 VAL A CA 1
ATOM 1856 C C . VAL A 1 237 ? -8.159 -7.892 3.312 1.00 87.62 237 VAL A C 1
ATOM 1858 O O . VAL A 1 237 ? -8.070 -8.647 4.283 1.00 87.62 237 VAL A O 1
ATOM 1861 N N . ALA A 1 238 ? -9.320 -7.660 2.691 1.00 83.00 238 ALA A N 1
ATOM 1862 C CA . ALA A 1 238 ? -10.585 -8.275 3.080 1.00 83.00 238 ALA A CA 1
ATOM 1863 C C . ALA A 1 238 ? -10.704 -9.764 2.704 1.00 83.00 238 ALA A C 1
ATOM 1865 O O . ALA A 1 238 ? -11.593 -10.439 3.233 1.00 83.00 238 ALA A O 1
ATOM 1866 N N . ARG A 1 239 ? -9.853 -10.287 1.806 1.00 76.88 239 ARG A N 1
ATOM 1867 C CA . ARG A 1 239 ? -9.804 -11.729 1.522 1.00 76.88 239 ARG A CA 1
ATOM 1868 C C . ARG A 1 239 ? -9.259 -12.451 2.759 1.00 76.88 239 ARG A C 1
ATOM 1870 O O . ARG A 1 239 ? -8.316 -11.977 3.400 1.00 76.88 239 ARG A O 1
ATOM 1877 N N . ALA A 1 240 ? -9.959 -13.519 3.141 1.00 54.53 240 ALA A N 1
ATOM 1878 C CA . ALA A 1 240 ? -9.625 -14.352 4.292 1.00 54.53 240 ALA A CA 1
ATOM 1879 C C . ALA A 1 240 ? -8.336 -15.121 4.019 1.00 54.53 240 ALA A C 1
ATOM 1881 O O . ALA A 1 240 ? -8.261 -15.720 2.923 1.00 54.53 240 ALA A O 1
#

Secondary structure (DSSP, 8-state):
-HHHH----HHHHHHHTT-S-HHHHHHHHHHHHSS-HHHHHHS--------TT--EEETTTEEEPPPSSPPPHHHHHHHHHHHHHHHHHHHHHHHTTS-HHHHS---S---TTSSSS--HHHHHHHHHHHHHHHHHHHHT-----PPTT----HHHHHHHHHHHHHHHHHHHHHHHHHT-TT-EEEETTSSS-EEEEHHHHHHHHHHHHHHHHHHHHHHHHHTT--TTTT--THHHHT--